Protein AF-A0A398DY44-F1 (afdb_monomer)

Secondary structure (DSSP, 8-state):
-EEEEEEEEEHHHHHHHHT---SS--PPP-EEEESS--S--S-EEEEEEPS--SSPBPHHHHHHHHHHHHSPPPS-EEEEEEEEEEEE-SHHHHHHHHHTTTTTTB-THHHHHHHTT-SEEEEEEEEEEEESSPPPGGGGHHHHTSS-SEEEEEEEEE-S-EEESS-HHHHHHHHHHHHHHHHHTT---EEEPPPP-S---------------PPPP--

Structure (mmCIF, N/CA/C/O backbone):
data_AF-A0A398DY44-F1
#
_entry.id   AF-A0A398DY44-F1
#
loop_
_atom_site.group_PDB
_atom_site.id
_atom_site.type_symbol
_atom_site.label_atom_id
_atom_site.label_alt_id
_atom_site.label_comp_id
_atom_site.label_asym_id
_atom_site.label_entity_id
_atom_site.label_seq_id
_atom_site.pdbx_PDB_ins_code
_atom_site.Cartn_x
_atom_site.Cartn_y
_atom_site.Cartn_z
_atom_site.occupancy
_atom_site.B_iso_or_equiv
_atom_site.auth_seq_id
_atom_site.auth_comp_id
_atom_site.auth_asym_id
_atom_site.auth_atom_id
_atom_site.pdbx_PDB_model_num
ATOM 1 N N . MET A 1 1 ? -20.635 4.231 9.233 1.00 84.88 1 MET A N 1
ATOM 2 C CA . MET A 1 1 ? -20.091 3.193 8.331 1.00 84.88 1 MET A CA 1
ATOM 3 C C . MET A 1 1 ? -19.711 1.986 9.172 1.00 84.88 1 MET A C 1
ATOM 5 O O . MET A 1 1 ? -19.267 2.186 10.297 1.00 84.88 1 MET A O 1
ATOM 9 N N . GLN A 1 2 ? -19.912 0.772 8.670 1.00 90.38 2 GLN A N 1
ATOM 10 C CA . GLN A 1 2 ? -19.523 -0.454 9.367 1.00 90.38 2 GLN A CA 1
ATOM 11 C C . GLN A 1 2 ? -18.217 -0.984 8.772 1.00 90.38 2 GLN A C 1
ATOM 13 O O . GLN A 1 2 ? -18.058 -0.999 7.553 1.00 90.38 2 GLN A O 1
ATOM 18 N N . ILE A 1 3 ? -17.283 -1.373 9.634 1.00 92.38 3 ILE A N 1
ATOM 19 C CA . ILE A 1 3 ? -16.054 -2.062 9.256 1.00 92.38 3 ILE A CA 1
ATOM 20 C C . ILE A 1 3 ? -16.176 -3.497 9.741 1.00 92.38 3 ILE A C 1
ATOM 22 O O . ILE A 1 3 ? -16.408 -3.742 10.924 1.00 92.38 3 ILE A O 1
ATOM 26 N N . GLU A 1 4 ? -16.032 -4.435 8.817 1.00 93.31 4 GLU A N 1
ATOM 27 C CA . GLU A 1 4 ? -16.265 -5.858 9.072 1.00 93.31 4 GLU A CA 1
ATOM 28 C C . GLU A 1 4 ? -15.004 -6.691 8.907 1.00 93.31 4 GLU A C 1
ATOM 30 O O . GLU A 1 4 ? -14.968 -7.823 9.366 1.00 93.31 4 GLU A O 1
ATOM 35 N N . ILE A 1 5 ? -13.982 -6.156 8.238 1.00 94.44 5 ILE A N 1
ATOM 36 C CA . ILE A 1 5 ? -12.818 -6.920 7.801 1.00 94.44 5 ILE A CA 1
ATOM 37 C C . ILE A 1 5 ? -11.543 -6.182 8.209 1.00 94.44 5 ILE A C 1
ATOM 39 O O . ILE A 1 5 ? -11.460 -4.954 8.143 1.00 94.44 5 ILE A O 1
ATOM 43 N N . ALA A 1 6 ? -10.533 -6.941 8.612 1.00 95.12 6 ALA A N 1
ATOM 44 C CA . ALA A 1 6 ? -9.162 -6.482 8.730 1.00 95.12 6 ALA A CA 1
ATOM 45 C C . ALA A 1 6 ? -8.322 -6.989 7.556 1.00 95.12 6 ALA A C 1
ATOM 47 O O . ALA A 1 6 ? -8.499 -8.108 7.071 1.00 95.12 6 ALA A O 1
ATOM 48 N N . TRP A 1 7 ? -7.373 -6.161 7.137 1.00 95.12 7 TRP A N 1
ATOM 49 C CA . TRP A 1 7 ? -6.293 -6.529 6.241 1.00 95.12 7 TRP A CA 1
ATOM 50 C C . TRP A 1 7 ? -4.995 -6.520 7.030 1.00 95.12 7 TRP A C 1
ATOM 52 O O . TRP A 1 7 ? -4.473 -5.473 7.417 1.00 95.12 7 TRP A O 1
ATOM 62 N N . ARG A 1 8 ? -4.439 -7.710 7.211 1.00 93.69 8 ARG A N 1
ATOM 63 C CA . ARG A 1 8 ? -3.128 -7.943 7.787 1.00 93.69 8 ARG A CA 1
ATOM 64 C C . ARG A 1 8 ? -2.048 -7.956 6.715 1.00 93.69 8 ARG A C 1
ATOM 66 O O . ARG A 1 8 ? -2.122 -8.727 5.768 1.00 93.69 8 ARG A O 1
ATOM 73 N N . ASP A 1 9 ? -1.018 -7.138 6.887 1.00 92.38 9 ASP A N 1
ATOM 74 C CA . ASP A 1 9 ? 0.112 -7.041 5.951 1.00 92.38 9 ASP A CA 1
ATOM 75 C C . ASP A 1 9 ? 1.442 -6.902 6.703 1.00 92.38 9 ASP A C 1
ATOM 77 O O . ASP A 1 9 ? 1.479 -6.839 7.934 1.00 92.38 9 ASP A O 1
ATOM 81 N N . GLU A 1 10 ? 2.564 -6.884 5.989 1.00 91.56 10 GLU A N 1
ATOM 82 C CA . GLU A 1 10 ? 3.870 -6.608 6.579 1.00 91.56 10 GLU A CA 1
ATOM 83 C C . GLU A 1 10 ? 3.846 -5.241 7.269 1.00 91.56 10 GLU A C 1
ATOM 85 O O . GLU A 1 10 ? 3.336 -4.257 6.731 1.00 91.56 10 GLU A O 1
ATOM 90 N N . ARG A 1 11 ? 4.414 -5.164 8.476 1.00 92.19 11 ARG A N 1
ATOM 91 C CA . ARG A 1 11 ? 4.377 -3.947 9.297 1.00 92.19 11 ARG A CA 1
ATOM 92 C C . ARG A 1 11 ? 4.840 -2.706 8.535 1.00 92.19 11 ARG A C 1
ATOM 94 O O . ARG A 1 11 ? 4.201 -1.667 8.632 1.00 92.19 11 ARG A O 1
ATOM 101 N N . VAL A 1 12 ? 5.917 -2.823 7.763 1.00 92.25 12 VAL A N 1
ATOM 102 C CA . VAL A 1 12 ? 6.443 -1.720 6.952 1.00 92.25 12 VAL A CA 1
ATOM 103 C C . VAL A 1 12 ? 5.454 -1.250 5.874 1.00 92.25 12 VAL A C 1
ATOM 105 O O . VAL A 1 12 ? 5.306 -0.045 5.705 1.00 92.25 12 VAL A O 1
ATOM 108 N N . ASN A 1 13 ? 4.700 -2.153 5.227 1.00 92.50 13 ASN A N 1
ATOM 109 C CA . ASN A 1 13 ? 3.633 -1.781 4.286 1.00 92.50 13 ASN A CA 1
ATOM 110 C C . ASN A 1 13 ? 2.509 -1.032 4.995 1.00 92.50 13 ASN A C 1
ATOM 112 O O . ASN A 1 13 ? 2.084 0.024 4.534 1.00 92.50 13 ASN A O 1
ATOM 116 N N . VAL A 1 14 ? 2.050 -1.553 6.136 1.00 95.06 14 VAL A N 1
ATOM 117 C CA . VAL A 1 14 ? 0.976 -0.920 6.911 1.00 95.06 14 VAL A CA 1
ATOM 118 C C . VAL A 1 14 ? 1.362 0.496 7.333 1.00 95.06 14 VAL A C 1
ATOM 120 O O . VAL A 1 14 ? 0.563 1.413 7.174 1.00 95.06 14 VAL A O 1
ATOM 123 N N . PHE A 1 15 ? 2.592 0.691 7.812 1.00 94.38 15 PHE A N 1
ATOM 124 C CA . PHE A 1 15 ? 3.091 2.010 8.202 1.00 94.38 15 PHE A CA 1
ATOM 125 C C . PHE A 1 15 ? 3.242 2.956 7.007 1.00 94.38 15 PHE A C 1
ATOM 127 O O . PHE A 1 15 ? 2.890 4.132 7.108 1.00 94.38 15 PHE A O 1
ATOM 134 N N . ALA A 1 16 ? 3.741 2.447 5.879 1.00 93.75 16 ALA A N 1
ATOM 135 C CA . ALA A 1 16 ? 3.881 3.219 4.652 1.00 93.75 16 ALA A CA 1
ATOM 136 C C . ALA A 1 16 ? 2.523 3.701 4.133 1.00 93.75 16 ALA A C 1
ATOM 138 O O . ALA A 1 16 ? 2.388 4.865 3.773 1.00 93.75 16 ALA A O 1
ATOM 139 N N . LEU A 1 17 ? 1.505 2.838 4.146 1.00 95.00 17 LEU A N 1
ATOM 140 C CA . LEU A 1 17 ? 0.132 3.188 3.782 1.00 95.00 17 LEU A CA 1
ATOM 141 C C . LEU A 1 17 ? -0.483 4.193 4.766 1.00 95.00 17 LEU A C 1
ATOM 143 O O . LEU A 1 17 ? -1.105 5.170 4.357 1.00 95.00 17 LEU A O 1
ATOM 147 N N . SER A 1 18 ? -0.313 3.971 6.073 1.00 93.25 18 SER A N 1
ATOM 148 C CA . SER A 1 18 ? -0.935 4.801 7.111 1.00 93.25 18 SER A CA 1
ATOM 149 C C . SER A 1 18 ? -0.273 6.165 7.301 1.00 93.25 18 SER A C 1
ATOM 151 O O . SER A 1 18 ? -0.796 6.989 8.050 1.00 93.25 18 SER A O 1
ATOM 153 N N . GLY A 1 19 ? 0.881 6.410 6.671 1.00 88.69 19 GLY A N 1
ATOM 154 C CA . GLY A 1 19 ? 1.662 7.633 6.862 1.00 88.69 19 GLY A CA 1
ATOM 155 C C . GLY A 1 19 ? 2.206 7.785 8.285 1.00 88.69 19 GLY A C 1
ATOM 156 O O . GLY A 1 19 ? 2.617 8.876 8.683 1.00 88.69 19 GLY A O 1
ATOM 157 N N . VAL A 1 20 ? 2.198 6.706 9.077 1.00 87.50 20 VAL A N 1
ATOM 158 C CA . VAL A 1 20 ? 2.768 6.720 10.425 1.00 87.50 20 VAL A CA 1
ATOM 159 C C . VAL A 1 20 ? 4.273 6.880 10.281 1.00 87.50 20 VAL A C 1
ATOM 161 O O . VAL A 1 20 ? 4.929 6.099 9.593 1.00 87.50 20 VAL A O 1
ATOM 164 N N . SER A 1 21 ? 4.820 7.906 10.934 1.00 81.19 21 SER A N 1
ATOM 165 C CA . SER A 1 21 ? 6.244 8.217 10.838 1.00 81.19 21 SER A CA 1
ATOM 166 C C . SER A 1 21 ? 7.099 7.012 11.228 1.00 81.19 21 SER A C 1
ATOM 168 O O . SER A 1 21 ? 7.015 6.497 12.343 1.00 81.19 21 SER A O 1
ATOM 170 N N . MET A 1 22 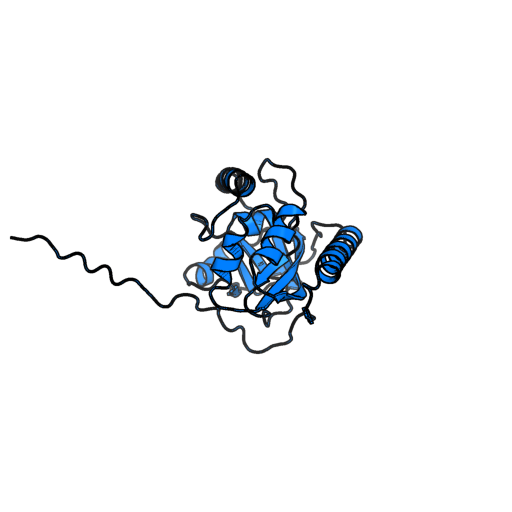? 7.971 6.611 10.306 1.00 81.81 22 MET A N 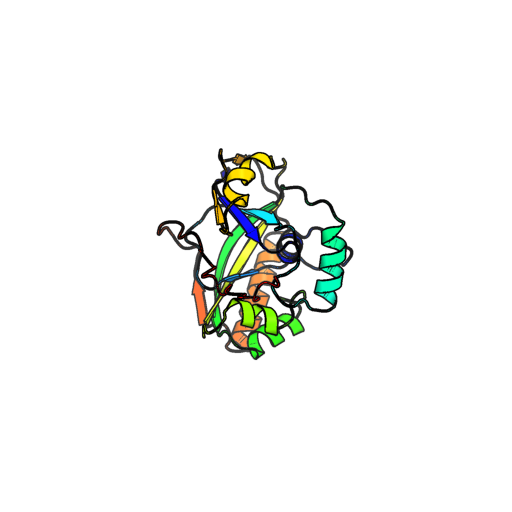1
ATOM 171 C CA . MET A 1 22 ? 9.007 5.600 10.522 1.00 81.81 22 MET A CA 1
ATOM 172 C C . MET A 1 22 ? 10.371 6.255 10.790 1.00 81.81 22 MET A C 1
ATOM 174 O O . MET A 1 22 ? 11.416 5.688 10.478 1.00 81.81 22 MET A O 1
ATOM 178 N N . GLY A 1 23 ? 10.379 7.486 11.324 1.00 76.19 23 GLY A N 1
ATOM 179 C CA . GLY A 1 23 ? 11.606 8.262 11.562 1.00 76.19 23 GLY A CA 1
ATOM 180 C C . GLY A 1 23 ? 12.252 8.815 10.286 1.00 76.19 23 GLY A C 1
ATOM 181 O O . GLY A 1 23 ? 13.292 9.462 10.346 1.00 76.19 23 GLY A O 1
ATOM 182 N N . ILE A 1 24 ? 11.610 8.595 9.142 1.00 79.62 24 ILE A N 1
ATOM 183 C CA . ILE A 1 24 ? 11.993 9.083 7.822 1.00 79.62 24 ILE A CA 1
ATOM 184 C C . ILE A 1 24 ? 10.802 9.823 7.219 1.00 79.62 24 ILE A C 1
ATOM 186 O O . ILE A 1 24 ? 9.652 9.417 7.397 1.00 79.62 24 ILE A O 1
ATOM 190 N N . ARG A 1 25 ? 11.069 10.936 6.531 1.00 80.69 25 ARG A N 1
ATOM 191 C CA . ARG A 1 25 ? 10.028 11.668 5.806 1.00 80.69 25 ARG A CA 1
ATOM 192 C C . ARG A 1 25 ? 9.780 10.961 4.485 1.00 80.69 25 ARG A C 1
ATOM 194 O O . ARG A 1 25 ? 10.556 11.125 3.551 1.00 80.69 25 ARG A O 1
ATOM 201 N N . LEU A 1 26 ? 8.710 10.181 4.443 1.00 81.25 26 LEU A N 1
ATOM 202 C CA . LEU A 1 26 ? 8.178 9.591 3.226 1.00 81.25 26 LEU A CA 1
ATOM 203 C C . LEU A 1 26 ? 6.733 10.023 3.067 1.00 81.25 26 LEU A C 1
ATOM 205 O O . LEU A 1 26 ? 5.997 10.133 4.050 1.00 81.25 26 LEU A O 1
ATOM 209 N N . GLU A 1 27 ? 6.337 10.261 1.826 1.00 85.94 27 GLU A N 1
ATOM 210 C CA . GLU A 1 27 ? 4.920 10.344 1.526 1.00 85.94 27 GLU A CA 1
ATOM 211 C C . GLU A 1 27 ? 4.270 8.968 1.723 1.00 85.94 27 GLU A C 1
ATOM 213 O O . GLU A 1 27 ? 4.918 7.945 1.476 1.00 85.94 27 GLU A O 1
ATOM 218 N N . PRO A 1 28 ? 2.993 8.921 2.134 1.00 92.06 28 PRO A N 1
ATOM 219 C CA . PRO A 1 28 ? 2.261 7.669 2.229 1.00 92.06 28 PRO A CA 1
ATOM 220 C C . PRO A 1 28 ? 2.287 6.889 0.910 1.00 92.06 28 PRO A C 1
ATOM 222 O O . PRO A 1 28 ? 2.110 7.464 -0.169 1.00 92.06 28 PRO A O 1
ATOM 225 N N . GLN A 1 29 ? 2.488 5.577 0.991 1.00 94.31 29 GLN A N 1
ATOM 226 C CA . GLN A 1 29 ? 2.388 4.682 -0.160 1.00 94.31 29 GLN A CA 1
ATOM 227 C C . GLN A 1 29 ? 0.934 4.627 -0.644 1.00 94.31 29 GLN A C 1
ATOM 229 O O . GLN A 1 29 ? 0.004 4.660 0.160 1.00 94.31 29 GLN A O 1
ATOM 234 N N . LEU A 1 30 ? 0.731 4.549 -1.960 1.00 95.75 30 LEU A N 1
ATOM 235 C CA . LEU A 1 30 ? -0.613 4.584 -2.552 1.00 95.75 30 LEU A CA 1
ATOM 236 C C . LEU A 1 30 ? -1.184 3.214 -2.871 1.00 95.75 30 LEU A C 1
ATOM 238 O O . LEU A 1 30 ? -2.390 3.104 -3.056 1.00 95.75 30 LEU A O 1
ATOM 242 N N . PHE A 1 31 ? -0.346 2.189 -2.987 1.00 96.38 31 PHE A N 1
ATOM 243 C CA . PHE A 1 31 ? -0.787 0.874 -3.426 1.00 96.38 31 PHE A CA 1
ATOM 244 C C . PHE A 1 31 ? -0.086 -0.257 -2.697 1.00 96.38 31 PHE A C 1
ATOM 246 O O . PHE A 1 31 ? 0.921 -0.068 -2.020 1.00 96.38 31 PHE A O 1
ATOM 253 N N . VAL A 1 32 ? -0.608 -1.458 -2.890 1.00 95.31 32 VAL A N 1
ATOM 254 C CA . VAL A 1 32 ? 0.023 -2.726 -2.526 1.00 95.31 32 VAL A CA 1
ATOM 255 C C . VAL A 1 32 ? -0.108 -3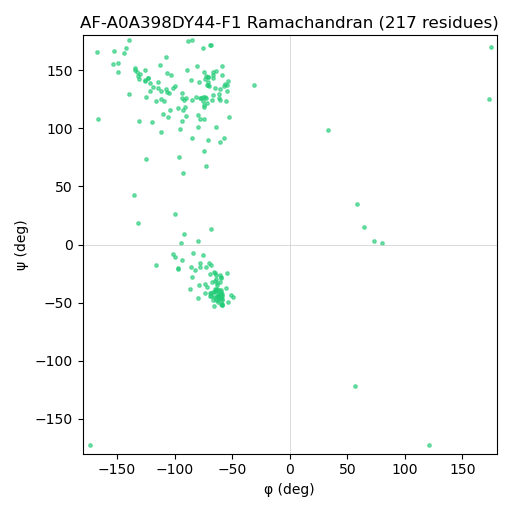.700 -3.688 1.00 95.31 32 VAL A C 1
ATOM 257 O O . VAL A 1 32 ? -1.057 -3.624 -4.467 1.00 95.31 32 VAL A O 1
ATOM 260 N N . CYS A 1 33 ? 0.856 -4.606 -3.815 1.00 95.62 33 CYS A N 1
ATOM 261 C CA . CYS A 1 33 ? 0.823 -5.642 -4.841 1.00 95.62 33 CYS A CA 1
ATOM 262 C C . CYS A 1 33 ? -0.245 -6.692 -4.508 1.00 95.62 33 CYS A C 1
ATOM 264 O O . CYS A 1 33 ? -0.361 -7.122 -3.356 1.00 95.62 33 CYS A O 1
ATOM 266 N N . LYS A 1 34 ? -1.008 -7.118 -5.518 1.00 94.62 34 LYS A N 1
ATOM 267 C CA . LYS A 1 34 ? -2.010 -8.176 -5.406 1.00 94.62 34 LYS A CA 1
ATOM 268 C C . LYS A 1 34 ? -2.015 -9.093 -6.611 1.00 94.62 34 LYS A C 1
ATOM 270 O O . LYS A 1 34 ? -2.126 -8.629 -7.739 1.00 94.62 34 LYS A O 1
ATOM 275 N N . LYS A 1 35 ? -1.966 -10.405 -6.357 1.00 95.00 35 LYS A N 1
ATOM 276 C CA . LYS A 1 35 ? -2.103 -11.433 -7.402 1.00 95.00 35 LYS A CA 1
ATOM 277 C C . LYS A 1 35 ? -3.462 -11.342 -8.113 1.00 95.00 35 LYS A C 1
ATOM 279 O O . LYS A 1 35 ? -3.544 -11.643 -9.296 1.00 95.00 35 LYS A O 1
ATOM 284 N N . ARG A 1 36 ? -4.525 -10.934 -7.402 1.00 91.88 36 ARG A N 1
ATOM 285 C CA . ARG A 1 36 ? -5.896 -10.778 -7.922 1.00 91.88 36 ARG A CA 1
ATOM 286 C C . ARG A 1 36 ? -6.649 -9.651 -7.195 1.00 91.88 36 ARG A C 1
ATOM 288 O O . ARG A 1 36 ? -6.313 -9.365 -6.042 1.00 91.88 36 ARG A O 1
ATOM 295 N N . PRO A 1 37 ? -7.682 -9.042 -7.806 1.00 91.88 37 PRO A N 1
ATOM 296 C CA . PRO A 1 37 ? -8.587 -8.128 -7.112 1.00 91.88 37 PRO A CA 1
ATOM 297 C C . PRO A 1 37 ? -9.285 -8.797 -5.920 1.00 91.88 37 PRO A C 1
ATOM 299 O O . PRO A 1 37 ? -9.631 -9.975 -5.971 1.00 91.88 37 PRO A O 1
ATOM 302 N N . ILE A 1 38 ? -9.535 -8.037 -4.853 1.00 88.00 38 ILE A N 1
ATOM 303 C CA . ILE A 1 38 ? -10.194 -8.528 -3.634 1.00 88.00 38 ILE A CA 1
ATOM 304 C C . ILE A 1 38 ? -11.692 -8.249 -3.741 1.00 88.00 38 ILE A C 1
ATOM 306 O O . ILE A 1 38 ? -12.085 -7.101 -3.904 1.00 88.00 38 ILE A O 1
ATOM 310 N N . GLY A 1 39 ? -12.536 -9.269 -3.569 1.00 83.25 39 GLY A N 1
ATOM 311 C CA . GLY A 1 39 ? -14.000 -9.166 -3.695 1.00 83.25 39 GLY A CA 1
ATOM 312 C C . GLY A 1 39 ? -14.739 -8.353 -2.617 1.00 83.25 39 GLY A C 1
ATOM 313 O O . GLY A 1 39 ? -15.963 -8.461 -2.521 1.00 83.25 39 GLY A O 1
ATOM 314 N N . HIS A 1 40 ? -14.035 -7.561 -1.799 1.00 84.06 40 HIS A N 1
ATOM 315 C CA . HIS A 1 40 ? -14.610 -6.721 -0.740 1.00 84.06 40 HIS A CA 1
ATOM 316 C C . HIS A 1 40 ? -14.577 -5.248 -1.134 1.00 84.06 40 HIS A C 1
ATOM 318 O O . HIS A 1 40 ? -13.538 -4.721 -1.521 1.00 84.06 40 HIS A O 1
ATOM 324 N N . ARG A 1 41 ? -15.718 -4.570 -0.980 1.00 81.69 41 ARG A N 1
ATOM 325 C CA . ARG A 1 41 ? -15.879 -3.143 -1.312 1.00 81.69 41 ARG A CA 1
ATOM 326 C C . ARG A 1 41 ? -15.795 -2.209 -0.114 1.00 81.69 41 ARG A C 1
ATOM 328 O O . ARG A 1 41 ? -15.788 -0.998 -0.297 1.00 81.69 41 ARG A O 1
ATOM 335 N N . GLY A 1 42 ? -15.816 -2.757 1.095 1.00 89.12 42 GLY A N 1
ATOM 336 C CA . GLY A 1 42 ? -15.793 -1.958 2.308 1.00 89.12 42 GLY A CA 1
ATOM 337 C C . GLY A 1 42 ? -14.376 -1.576 2.744 1.00 89.12 42 GLY A C 1
ATOM 338 O O . GLY A 1 42 ? -13.383 -2.042 2.181 1.00 89.12 42 GLY A O 1
ATOM 339 N N . PRO A 1 43 ? -14.279 -0.767 3.805 1.00 93.56 43 PRO A N 1
ATOM 340 C CA . PRO A 1 43 ? -13.016 -0.494 4.469 1.00 93.56 43 PRO A CA 1
ATOM 341 C C . PRO A 1 43 ? -12.439 -1.764 5.101 1.00 93.56 43 PRO A C 1
ATOM 343 O O . PRO A 1 43 ? -13.169 -2.640 5.580 1.00 93.56 43 PRO A O 1
ATOM 346 N N . PHE A 1 44 ? -11.114 -1.808 5.156 1.00 95.25 44 PHE A N 1
ATOM 347 C CA . PHE A 1 44 ? -10.330 -2.778 5.903 1.00 95.25 44 PHE A CA 1
ATOM 348 C C . PHE A 1 44 ? -9.633 -2.070 7.058 1.00 95.25 44 PHE A C 1
ATOM 350 O O . PHE A 1 44 ? -8.968 -1.060 6.831 1.00 95.25 44 PHE A O 1
ATOM 357 N N . VAL A 1 45 ? -9.705 -2.606 8.276 1.00 96.25 45 VAL A N 1
ATOM 358 C CA . VAL A 1 45 ? -8.775 -2.191 9.340 1.00 96.25 45 VAL A CA 1
ATOM 359 C C . VAL A 1 45 ? -7.369 -2.640 8.958 1.00 96.25 45 VAL A C 1
ATOM 361 O O . VAL A 1 45 ? -7.169 -3.810 8.638 1.00 96.25 45 VAL A O 1
ATOM 364 N N . LEU A 1 46 ? -6.392 -1.735 8.995 1.00 96.56 46 LEU A N 1
ATOM 365 C CA . LEU A 1 46 ? -5.001 -2.080 8.712 1.00 96.56 46 LEU A CA 1
ATOM 366 C C . LEU A 1 46 ? -4.348 -2.729 9.940 1.00 96.56 46 LEU A C 1
ATOM 368 O O . LEU A 1 46 ? -4.103 -2.066 10.946 1.00 96.56 46 LEU A O 1
ATOM 372 N N . ASP A 1 47 ? -4.041 -4.022 9.848 1.00 95.50 47 ASP A N 1
ATOM 373 C CA . ASP A 1 47 ? -3.407 -4.807 10.911 1.00 95.50 47 ASP A CA 1
ATOM 374 C C . ASP A 1 47 ? -1.926 -5.100 10.583 1.00 95.50 47 ASP A C 1
ATOM 376 O O . ASP A 1 47 ? -1.615 -5.889 9.687 1.00 95.50 47 ASP A O 1
ATOM 380 N N . PRO A 1 48 ? -0.949 -4.503 11.281 1.00 93.88 48 PRO A N 1
ATOM 381 C CA . PRO A 1 48 ? 0.452 -4.798 11.017 1.00 93.88 48 PRO A CA 1
ATOM 382 C C . PRO A 1 48 ? 0.845 -6.169 11.574 1.00 93.88 48 PRO A C 1
ATOM 384 O O . PRO A 1 48 ? 0.902 -6.388 12.788 1.00 93.88 48 PRO A O 1
ATOM 387 N N . ARG A 1 49 ? 1.260 -7.081 10.692 1.00 90.62 49 ARG A N 1
ATOM 388 C CA . ARG A 1 49 ? 1.842 -8.366 11.086 1.00 90.62 49 ARG A CA 1
ATOM 389 C C . ARG A 1 49 ? 3.117 -8.139 11.898 1.00 90.62 49 ARG A C 1
ATOM 391 O O . ARG A 1 49 ? 4.069 -7.511 11.434 1.00 90.62 49 ARG A O 1
ATOM 398 N N . LYS A 1 50 ? 3.173 -8.737 13.089 1.00 83.75 50 LYS A N 1
ATOM 399 C CA . LYS A 1 50 ? 4.395 -8.816 13.902 1.00 83.75 50 LYS A CA 1
ATOM 400 C C . LYS A 1 50 ? 5.374 -9.826 13.289 1.00 83.75 50 LYS A C 1
ATOM 402 O O . LYS A 1 50 ? 4.966 -10.878 12.800 1.00 83.75 50 LYS A O 1
ATOM 407 N N . GLY A 1 51 ? 6.667 -9.520 13.341 1.00 83.50 51 GLY A N 1
ATOM 408 C CA . GLY A 1 51 ? 7.734 -10.414 12.888 1.00 83.50 51 GLY A CA 1
ATOM 409 C C . GLY A 1 51 ? 8.600 -9.816 11.785 1.00 83.50 51 GLY A C 1
ATOM 410 O O . GLY A 1 51 ? 8.502 -8.634 11.462 1.00 83.50 51 GLY A O 1
ATOM 411 N N . ARG A 1 52 ? 9.489 -10.646 11.235 1.00 85.38 52 ARG A N 1
ATOM 412 C CA . ARG A 1 52 ? 10.404 -10.227 10.170 1.00 85.38 52 ARG A CA 1
ATOM 413 C C . ARG A 1 52 ? 9.652 -10.082 8.836 1.00 85.38 52 ARG A C 1
ATOM 415 O O . ARG A 1 52 ? 8.682 -10.822 8.622 1.00 85.38 52 ARG A O 1
ATOM 422 N N . PRO A 1 53 ? 10.085 -9.160 7.960 1.00 88.75 53 PRO A N 1
ATOM 423 C CA . PRO A 1 53 ? 9.637 -9.116 6.572 1.00 88.75 53 PRO A CA 1
ATOM 424 C C . PRO A 1 53 ? 9.852 -10.467 5.890 1.00 88.75 53 PRO A C 1
ATOM 426 O O . PRO A 1 53 ? 10.866 -11.125 6.140 1.00 88.75 53 PRO A O 1
ATOM 429 N N . ARG A 1 54 ? 8.901 -10.893 5.056 1.00 90.31 54 ARG A N 1
ATOM 430 C CA . ARG A 1 54 ? 9.057 -12.091 4.211 1.00 90.31 54 ARG A CA 1
ATOM 431 C C . ARG A 1 54 ? 9.904 -11.786 2.990 1.00 90.31 54 ARG A C 1
ATOM 433 O O . ARG A 1 54 ? 10.648 -12.650 2.543 1.00 90.31 54 ARG A O 1
ATOM 440 N N . PHE A 1 55 ? 9.778 -10.570 2.470 1.00 92.31 55 PHE A N 1
ATOM 441 C CA . PHE A 1 55 ? 10.427 -10.158 1.237 1.00 92.31 55 PHE A CA 1
ATOM 442 C C . PHE A 1 55 ? 11.580 -9.194 1.502 1.00 92.31 55 PHE A C 1
ATOM 444 O O . PHE A 1 55 ? 11.697 -8.589 2.571 1.00 92.31 55 PHE A O 1
ATOM 451 N N . GLN A 1 56 ? 12.463 -9.075 0.515 1.00 93.94 56 GLN A N 1
ATOM 452 C CA . GLN A 1 56 ? 13.674 -8.281 0.638 1.00 93.94 56 GLN A CA 1
ATOM 453 C C . GLN A 1 56 ? 13.366 -6.777 0.647 1.00 93.94 56 GLN A C 1
ATOM 455 O O . GLN A 1 56 ? 12.821 -6.218 -0.304 1.00 93.94 56 GLN A O 1
ATOM 460 N N . LEU A 1 57 ? 13.779 -6.099 1.714 1.00 95.12 57 LEU A N 1
ATOM 461 C CA . LEU A 1 57 ? 13.679 -4.645 1.811 1.00 95.12 57 LEU A CA 1
ATOM 462 C C . LEU A 1 57 ? 14.821 -3.953 1.064 1.00 95.12 57 LEU A C 1
ATOM 464 O O . LEU A 1 57 ? 15.922 -4.496 0.930 1.00 95.12 57 LEU A O 1
ATOM 468 N N . SER A 1 58 ? 14.572 -2.720 0.625 1.00 95.44 58 SER A N 1
ATOM 469 C CA . SER A 1 58 ? 15.646 -1.797 0.256 1.00 95.44 58 SER A CA 1
ATOM 470 C C . SER A 1 58 ? 16.416 -1.353 1.511 1.00 95.44 58 SER A C 1
ATOM 472 O O . SER A 1 58 ? 15.995 -1.614 2.641 1.00 95.44 58 SER A O 1
ATOM 474 N N . GLN A 1 59 ? 17.535 -0.642 1.347 1.00 93.88 59 GLN A N 1
ATOM 475 C CA . GLN A 1 59 ? 18.244 -0.059 2.494 1.00 93.88 59 GLN A CA 1
ATOM 476 C C . GLN A 1 59 ? 17.342 0.908 3.279 1.00 93.88 59 GLN A C 1
ATOM 478 O O . GLN A 1 59 ? 17.293 0.853 4.507 1.00 93.88 59 GLN A O 1
ATOM 483 N N . LEU A 1 60 ? 16.581 1.742 2.563 1.00 92.94 60 LEU A N 1
ATOM 484 C CA . LEU A 1 60 ? 15.585 2.635 3.150 1.00 92.94 60 LEU A CA 1
ATOM 485 C C . LEU A 1 60 ? 14.495 1.843 3.885 1.00 92.94 60 LEU A C 1
ATOM 487 O O . LEU A 1 60 ? 14.149 2.179 5.016 1.00 92.94 60 LEU A O 1
ATOM 491 N N . GLY A 1 61 ? 13.996 0.768 3.270 1.00 94.19 61 GLY A N 1
ATOM 492 C CA . GLY A 1 61 ? 13.016 -0.131 3.873 1.00 94.19 61 GLY A CA 1
ATOM 493 C C . GLY A 1 61 ? 13.514 -0.789 5.152 1.00 94.19 61 GLY A C 1
ATOM 494 O O . GLY A 1 61 ? 12.772 -0.857 6.127 1.00 94.19 61 GLY A O 1
ATOM 495 N N . ALA A 1 62 ? 14.776 -1.225 5.192 1.00 93.50 62 ALA A N 1
ATOM 496 C CA . ALA A 1 62 ? 15.381 -1.811 6.385 1.00 93.50 62 ALA A CA 1
ATOM 497 C C . ALA A 1 62 ? 15.417 -0.805 7.547 1.00 93.50 62 ALA A C 1
ATOM 499 O O . ALA A 1 62 ? 14.975 -1.126 8.651 1.00 93.50 62 ALA A O 1
ATOM 500 N N . THR A 1 63 ? 15.840 0.437 7.287 1.00 92.69 63 THR A N 1
ATOM 501 C CA . THR A 1 63 ? 15.792 1.520 8.284 1.00 92.69 63 THR A CA 1
ATOM 502 C C . THR A 1 63 ? 14.359 1.811 8.736 1.00 92.69 63 THR A C 1
ATOM 504 O O . THR A 1 63 ? 14.098 1.935 9.933 1.00 92.69 63 THR A O 1
ATOM 507 N N . ALA A 1 64 ? 13.409 1.866 7.799 1.00 92.50 64 ALA A N 1
ATOM 508 C CA . ALA A 1 64 ? 11.998 2.085 8.100 1.00 92.50 64 ALA A CA 1
ATOM 509 C C . ALA A 1 64 ? 11.428 0.975 9.002 1.00 92.50 64 ALA A C 1
ATOM 511 O O . ALA A 1 64 ? 10.751 1.255 9.991 1.00 92.50 64 ALA A O 1
ATOM 512 N N . GLN A 1 65 ? 11.759 -0.283 8.705 1.00 92.19 65 GLN A N 1
ATOM 513 C CA . GLN A 1 65 ? 11.339 -1.461 9.459 1.00 92.19 65 GLN A CA 1
ATOM 514 C C . GLN A 1 65 ? 11.907 -1.474 10.884 1.00 92.19 65 GLN A C 1
ATOM 516 O O . GLN A 1 65 ? 11.195 -1.847 11.819 1.00 92.19 65 GLN A O 1
ATOM 521 N N . GLU A 1 66 ? 13.165 -1.071 11.077 1.00 91.56 66 GLU A N 1
ATOM 522 C CA . GLU A 1 66 ? 13.767 -0.952 12.410 1.00 91.56 66 GLU A CA 1
ATOM 523 C C . GLU A 1 66 ? 13.030 0.066 13.280 1.00 91.56 66 GLU A C 1
ATOM 525 O O . GLU A 1 66 ? 12.716 -0.232 14.436 1.00 91.56 66 GLU A O 1
ATOM 530 N N . THR A 1 67 ? 12.704 1.235 12.725 1.00 91.00 67 THR A N 1
ATOM 531 C CA . THR A 1 67 ? 11.918 2.239 13.447 1.00 91.00 67 THR A CA 1
ATOM 532 C C . THR A 1 67 ? 10.502 1.742 13.695 1.00 91.00 67 THR A C 1
ATOM 534 O O . THR A 1 67 ? 10.045 1.770 14.834 1.00 91.00 67 THR A O 1
ATOM 537 N N . ALA A 1 68 ? 9.831 1.199 12.676 1.00 90.75 68 ALA A N 1
ATOM 538 C CA . ALA A 1 68 ? 8.478 0.669 12.807 1.00 90.75 68 ALA A CA 1
ATOM 539 C C . ALA A 1 68 ? 8.385 -0.398 13.908 1.00 90.75 68 ALA A C 1
ATOM 541 O O . ALA A 1 68 ? 7.403 -0.432 14.645 1.00 90.75 68 ALA A O 1
ATOM 542 N N . ASN A 1 69 ? 9.405 -1.248 14.075 1.00 90.44 69 ASN A N 1
ATOM 543 C CA . ASN A 1 69 ? 9.465 -2.251 15.146 1.00 90.44 69 ASN A CA 1
ATOM 544 C C . ASN A 1 69 ? 9.532 -1.657 16.561 1.00 90.44 69 ASN A C 1
ATOM 546 O O . ASN A 1 69 ? 9.163 -2.339 17.513 1.00 90.44 69 ASN A O 1
ATOM 550 N N . ARG A 1 70 ? 10.016 -0.420 16.705 1.00 89.69 70 ARG A N 1
ATOM 551 C CA . ARG A 1 70 ? 10.111 0.303 17.984 1.00 89.69 70 ARG A CA 1
ATOM 552 C C . ARG A 1 70 ? 8.937 1.253 18.208 1.00 89.69 70 ARG A C 1
ATOM 554 O O . ARG A 1 70 ? 8.670 1.626 19.343 1.00 89.69 70 ARG A O 1
ATOM 561 N N . THR A 1 71 ? 8.255 1.647 17.140 1.00 89.44 71 THR A N 1
ATOM 562 C CA . THR A 1 71 ? 7.073 2.505 17.192 1.00 89.44 71 THR A CA 1
ATOM 563 C C . THR A 1 71 ? 5.848 1.671 17.521 1.00 89.44 71 THR A C 1
ATOM 565 O O . THR A 1 71 ? 5.566 0.695 16.833 1.00 89.44 71 THR A O 1
ATOM 568 N N . GLU A 1 72 ? 5.090 2.052 18.541 1.00 89.12 72 GLU A N 1
ATOM 569 C CA . GLU A 1 72 ? 3.784 1.453 18.811 1.00 89.12 72 GLU A CA 1
ATOM 570 C C . GLU A 1 72 ? 2.812 1.763 17.664 1.00 89.12 72 GLU A C 1
ATOM 572 O O . GLU A 1 72 ? 2.762 2.888 17.167 1.00 89.12 72 GLU A O 1
ATOM 577 N N . TYR A 1 73 ? 2.067 0.752 17.204 1.00 90.88 73 TYR A N 1
ATOM 578 C CA . TYR A 1 73 ? 1.050 0.962 16.176 1.00 90.88 73 TYR A CA 1
ATOM 579 C C . TYR A 1 73 ? -0.326 0.954 16.813 1.00 90.88 73 TYR A C 1
ATOM 581 O O . TYR A 1 73 ? -0.767 -0.078 17.310 1.00 90.88 73 TYR A O 1
ATOM 589 N N . VAL A 1 74 ? -0.998 2.094 16.736 1.00 92.44 74 VAL A N 1
ATOM 590 C CA . VAL A 1 74 ? -2.370 2.252 17.199 1.00 92.44 74 VAL A CA 1
ATOM 591 C C . VAL A 1 74 ? -3.325 1.804 16.097 1.00 92.44 74 VAL A C 1
ATOM 593 O O . VAL A 1 74 ? -3.279 2.353 14.991 1.00 92.44 74 VAL A O 1
ATOM 596 N N . LEU A 1 75 ? -4.214 0.852 16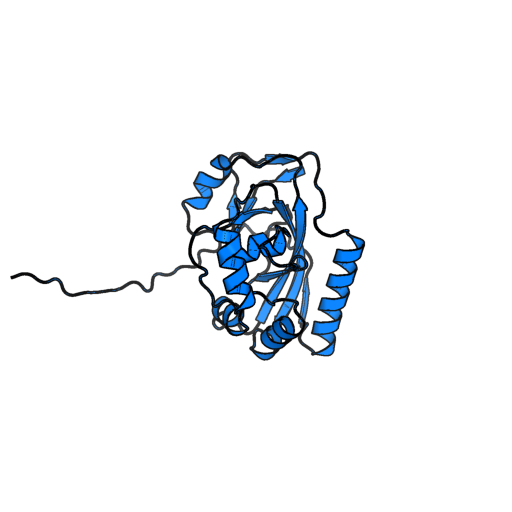.398 1.00 93.81 75 LEU A N 1
ATOM 597 C CA . LEU A 1 75 ? -5.176 0.268 15.456 1.00 93.81 75 LEU A CA 1
ATOM 598 C C . LEU A 1 75 ? -6.311 1.254 15.117 1.00 93.81 75 LEU A C 1
ATOM 600 O O . LEU A 1 75 ? -7.462 1.089 15.498 1.00 93.81 75 LEU A O 1
ATOM 604 N N . SER A 1 76 ? -5.966 2.332 14.421 1.00 95.44 76 SER A N 1
ATOM 605 C CA . SER A 1 76 ? -6.844 3.471 14.125 1.00 95.44 76 SER A CA 1
ATOM 606 C C . SER A 1 76 ? -6.795 3.870 12.653 1.00 95.44 76 SER A C 1
ATOM 608 O O . SER A 1 76 ? -7.167 4.984 12.307 1.00 95.44 76 SER A O 1
ATOM 610 N N . TYR A 1 77 ? -6.325 2.987 11.773 1.00 96.75 77 TYR A N 1
ATOM 611 C CA . TYR A 1 77 ? -6.241 3.261 10.343 1.00 96.75 77 TYR A CA 1
ATOM 612 C C . TYR A 1 77 ? -7.039 2.233 9.565 1.00 96.75 77 TYR A C 1
ATOM 614 O O . TYR A 1 77 ? -6.999 1.034 9.852 1.00 96.75 77 TYR A O 1
ATOM 622 N N . VAL A 1 78 ? -7.742 2.724 8.556 1.00 96.38 78 VAL A N 1
ATOM 623 C CA . VAL A 1 78 ? -8.489 1.907 7.612 1.00 96.38 78 VAL A CA 1
ATOM 624 C C . VAL A 1 78 ? -8.069 2.235 6.200 1.00 96.38 78 VAL A C 1
ATOM 626 O O . VAL A 1 78 ? -7.695 3.372 5.908 1.00 96.38 78 VAL A O 1
ATOM 629 N N . ALA A 1 79 ? -8.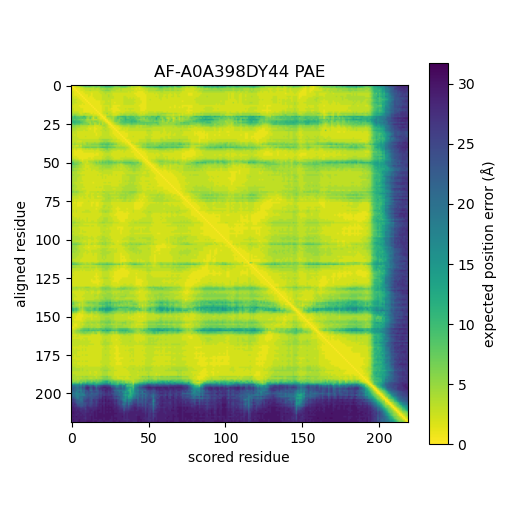161 1.249 5.324 1.00 96.00 79 ALA A N 1
ATOM 630 C CA . ALA A 1 79 ? -7.958 1.446 3.906 1.00 96.00 79 ALA A CA 1
ATOM 631 C C . ALA A 1 79 ? -9.173 0.986 3.109 1.00 96.00 79 ALA A C 1
ATOM 633 O O . ALA A 1 79 ? -9.803 -0.014 3.439 1.00 96.00 79 ALA A O 1
ATOM 634 N N . GLU A 1 80 ? -9.473 1.707 2.043 1.00 95.12 80 GLU A N 1
ATOM 635 C CA . GLU A 1 80 ? -10.474 1.356 1.044 1.00 95.12 80 GLU A CA 1
ATOM 636 C C . GLU A 1 80 ? -9.769 1.201 -0.299 1.00 95.12 80 GLU A C 1
ATOM 638 O O . GLU A 1 80 ? -8.941 2.040 -0.669 1.00 95.12 80 GLU A O 1
ATOM 643 N N . VAL A 1 81 ? -10.092 0.146 -1.047 1.00 95.56 81 VAL A N 1
ATOM 644 C CA . VAL A 1 81 ? -9.560 0.008 -2.404 1.00 95.56 81 VAL A CA 1
ATOM 645 C C . VAL A 1 81 ? -10.297 0.980 -3.318 1.00 95.56 81 VAL A C 1
ATOM 647 O O . VAL A 1 81 ? -11.513 0.902 -3.483 1.00 95.56 81 VAL A O 1
ATOM 650 N N . ASN A 1 82 ? -9.558 1.899 -3.930 1.00 95.19 82 ASN A N 1
ATOM 651 C CA . ASN A 1 82 ? -10.090 2.812 -4.930 1.00 95.19 82 ASN A CA 1
ATOM 652 C C . ASN A 1 82 ? -10.222 2.148 -6.303 1.00 95.19 82 ASN A C 1
ATOM 654 O O . ASN A 1 82 ? -11.224 2.351 -6.981 1.00 95.19 82 ASN A O 1
ATOM 658 N N . SER A 1 83 ? -9.188 1.428 -6.726 1.00 95.44 83 SER A N 1
ATOM 659 C CA . SER A 1 83 ? -9.077 0.803 -8.047 1.00 95.44 83 SER A CA 1
ATOM 660 C C . SER A 1 83 ? -7.915 -0.190 -8.056 1.00 95.44 83 SER A C 1
ATOM 662 O O . SER A 1 83 ? -7.071 -0.189 -7.156 1.00 95.44 83 SER A O 1
ATOM 664 N N . TYR A 1 84 ? -7.874 -1.037 -9.076 1.00 97.44 84 TYR A N 1
ATOM 665 C CA . TYR A 1 84 ? -6.776 -1.952 -9.347 1.00 97.44 84 TYR A CA 1
ATOM 666 C C . TYR A 1 84 ? -6.133 -1.572 -10.676 1.00 97.44 84 TYR A C 1
ATOM 668 O O . TYR A 1 84 ? -6.812 -1.537 -11.699 1.00 97.44 84 TYR A O 1
ATOM 676 N N . LEU A 1 85 ? -4.830 -1.302 -10.667 1.00 98.00 85 LEU A N 1
ATOM 677 C CA . LEU A 1 85 ? -4.060 -1.108 -11.894 1.00 98.00 85 LEU A CA 1
ATOM 678 C C . LEU A 1 85 ? -3.458 -2.450 -12.302 1.00 98.00 85 LEU A C 1
ATOM 680 O O . LEU A 1 85 ? -2.638 -2.996 -11.561 1.00 98.00 85 LEU A O 1
ATOM 684 N N . HIS A 1 86 ? -3.870 -2.983 -13.447 1.00 98.31 86 HIS A N 1
ATOM 685 C CA . HIS A 1 86 ? -3.324 -4.216 -14.009 1.00 98.31 86 HIS A CA 1
ATOM 686 C C . HIS A 1 86 ? -1.976 -3.922 -14.669 1.00 98.31 86 HIS A C 1
ATOM 688 O O . HIS A 1 86 ? -1.869 -3.009 -15.492 1.00 98.31 86 HIS A O 1
ATOM 694 N N . ILE A 1 87 ? -0.945 -4.668 -14.281 1.00 98.44 87 ILE A N 1
ATOM 695 C CA . ILE A 1 87 ? 0.443 -4.465 -14.704 1.00 98.44 87 ILE A CA 1
ATOM 696 C C . ILE A 1 87 ? 1.091 -5.796 -15.104 1.00 98.44 87 ILE A C 1
ATOM 698 O O . ILE A 1 87 ? 0.733 -6.841 -14.550 1.00 98.44 87 ILE A O 1
ATOM 702 N N . PRO A 1 88 ? 2.081 -5.793 -16.013 1.00 98.25 88 PRO A N 1
ATOM 703 C CA . PRO A 1 88 ? 2.925 -6.956 -16.204 1.00 98.25 88 PRO A CA 1
ATOM 704 C C . PRO A 1 88 ? 3.849 -7.126 -14.991 1.00 98.25 88 PRO A C 1
ATOM 706 O O . PRO A 1 88 ? 4.347 -6.158 -14.415 1.00 98.25 88 PRO A O 1
ATOM 709 N N . VAL A 1 89 ? 4.112 -8.371 -14.612 1.00 98.06 89 VAL A N 1
ATOM 710 C CA . VAL A 1 89 ? 5.031 -8.719 -13.524 1.00 98.06 89 VAL A CA 1
ATOM 711 C C . VAL A 1 89 ? 6.395 -9.008 -14.139 1.00 98.06 89 VAL A C 1
ATOM 713 O O . VAL A 1 89 ? 6.652 -10.082 -14.677 1.00 98.06 89 VAL A O 1
ATOM 716 N N . ASN A 1 90 ? 7.283 -8.019 -14.089 1.00 96.94 90 ASN A N 1
ATOM 717 C CA . ASN A 1 90 ? 8.676 -8.166 -14.498 1.00 96.94 90 ASN A CA 1
ATOM 718 C C . ASN A 1 90 ? 9.572 -7.175 -13.742 1.00 96.94 90 ASN A C 1
ATOM 720 O O . ASN A 1 90 ? 9.092 -6.258 -13.073 1.00 96.94 90 ASN A O 1
ATOM 724 N N . TYR A 1 91 ? 10.884 -7.399 -13.811 1.00 96.75 91 TYR A N 1
ATOM 725 C CA . TYR A 1 91 ? 11.852 -6.610 -13.053 1.00 96.75 91 TYR A CA 1
ATOM 726 C C . TYR A 1 91 ? 11.833 -5.127 -13.431 1.00 96.75 91 TYR A C 1
ATOM 728 O O . TYR A 1 91 ? 11.922 -4.291 -12.537 1.00 96.75 91 TYR A O 1
ATOM 736 N N . ASP A 1 92 ? 11.675 -4.798 -14.715 1.00 97.69 92 ASP A N 1
ATOM 737 C CA . ASP A 1 92 ? 11.751 -3.418 -15.203 1.00 97.69 92 ASP A CA 1
ATOM 738 C C . ASP A 1 92 ? 10.630 -2.548 -14.625 1.00 97.69 92 ASP A C 1
ATOM 740 O O . ASP A 1 92 ? 10.890 -1.426 -14.192 1.00 97.69 92 ASP A O 1
ATOM 744 N N . VAL A 1 93 ? 9.416 -3.097 -14.507 1.00 97.88 93 VAL A N 1
ATOM 745 C CA . VAL A 1 93 ? 8.274 -2.417 -13.873 1.00 97.88 93 VAL A CA 1
ATOM 746 C C . VAL A 1 93 ? 8.595 -2.048 -12.426 1.00 97.88 93 VAL A C 1
ATOM 748 O O . VAL A 1 93 ? 8.459 -0.892 -12.022 1.00 97.88 93 VAL A O 1
ATOM 751 N N . PHE A 1 94 ?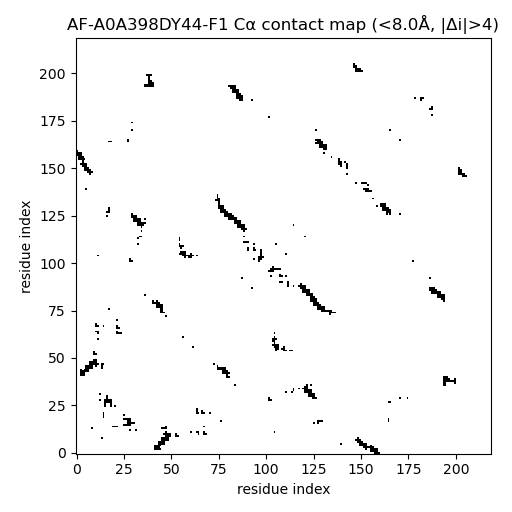 9.047 -3.016 -11.625 1.00 97.75 94 PHE A N 1
ATOM 752 C CA . PHE A 1 94 ? 9.313 -2.774 -10.206 1.00 97.75 94 PHE A CA 1
ATOM 753 C C . PHE A 1 94 ? 10.576 -1.945 -9.983 1.00 97.75 94 PHE A C 1
ATOM 755 O O . PHE A 1 94 ? 10.599 -1.111 -9.083 1.00 97.75 94 PHE A O 1
ATOM 762 N N . ALA A 1 95 ? 11.601 -2.107 -10.819 1.00 97.44 95 ALA A N 1
ATOM 763 C CA . ALA A 1 95 ? 12.787 -1.265 -10.793 1.00 97.44 95 ALA A CA 1
ATOM 764 C C . ALA A 1 95 ? 12.439 0.196 -11.106 1.00 97.44 95 ALA A C 1
ATOM 766 O O . ALA A 1 95 ? 12.879 1.080 -10.372 1.00 97.44 95 ALA A O 1
ATOM 767 N N . GLY A 1 96 ? 11.601 0.446 -12.118 1.00 97.44 96 GLY A N 1
ATOM 768 C CA . GLY A 1 96 ? 11.099 1.780 -12.449 1.00 97.44 96 GLY A CA 1
ATOM 769 C C . GLY A 1 96 ? 10.272 2.393 -11.318 1.00 97.44 96 GLY A C 1
ATOM 770 O O . GLY A 1 96 ? 10.545 3.512 -10.891 1.00 97.44 96 GLY A O 1
ATOM 771 N N . LEU A 1 97 ? 9.323 1.637 -10.753 1.00 96.94 97 LEU A N 1
ATOM 772 C CA . LEU A 1 97 ? 8.525 2.083 -9.602 1.00 96.94 97 LEU A CA 1
ATOM 773 C C . LEU A 1 97 ? 9.388 2.406 -8.372 1.00 96.94 97 LEU A C 1
ATOM 775 O O . LEU A 1 97 ? 9.104 3.363 -7.650 1.00 96.94 97 LEU A O 1
ATOM 779 N N . CYS A 1 98 ? 10.434 1.623 -8.104 1.00 95.19 98 CYS A N 1
ATOM 780 C CA . CYS A 1 98 ? 11.366 1.913 -7.016 1.00 95.19 98 CYS A CA 1
ATOM 781 C C . CYS A 1 98 ? 12.221 3.155 -7.316 1.00 95.19 98 CYS A C 1
ATOM 783 O O . CYS A 1 98 ? 12.419 3.968 -6.412 1.00 95.19 98 CYS A O 1
ATOM 785 N N . ALA A 1 99 ? 12.708 3.312 -8.551 1.00 94.50 99 ALA A N 1
ATOM 786 C CA . ALA A 1 99 ? 13.563 4.426 -8.966 1.00 94.50 99 ALA A CA 1
ATOM 787 C C . ALA A 1 99 ? 12.839 5.780 -8.901 1.00 94.50 99 ALA A C 1
ATOM 789 O O . ALA A 1 99 ? 13.403 6.742 -8.386 1.00 94.50 99 ALA A O 1
ATOM 790 N N . GLU A 1 100 ? 11.572 5.826 -9.316 1.00 94.81 100 GLU A N 1
ATOM 791 C CA . GLU A 1 100 ? 10.712 7.016 -9.217 1.00 94.81 100 GLU A CA 1
ATOM 792 C C . GLU A 1 100 ? 10.115 7.225 -7.813 1.00 94.81 100 GLU A C 1
ATOM 794 O O . GLU A 1 100 ? 9.322 8.133 -7.575 1.00 94.81 100 GLU A O 1
ATOM 799 N N . GLY A 1 101 ? 10.474 6.377 -6.846 1.00 92.56 101 GLY A N 1
ATOM 800 C CA . GLY A 1 101 ? 10.072 6.535 -5.451 1.00 92.56 101 GLY A CA 1
ATOM 801 C C . GLY A 1 101 ? 8.655 6.058 -5.114 1.00 92.56 101 GLY A C 1
ATOM 802 O O . GLY A 1 101 ? 8.275 6.115 -3.943 1.00 92.56 101 GLY A O 1
ATOM 803 N N . TRP A 1 102 ? 7.899 5.518 -6.076 1.00 93.62 102 TRP A N 1
ATOM 804 C CA . TRP A 1 102 ? 6.556 4.960 -5.863 1.00 93.62 102 TRP A CA 1
ATOM 805 C C . TRP A 1 102 ? 6.546 3.744 -4.930 1.00 93.62 102 TRP A C 1
ATOM 807 O O . TRP A 1 102 ? 5.586 3.550 -4.184 1.00 93.62 102 TRP A O 1
ATOM 817 N N . PHE A 1 103 ? 7.612 2.936 -4.959 1.00 93.19 103 PHE A N 1
ATOM 818 C CA . PHE A 1 103 ? 7.717 1.682 -4.202 1.00 93.19 103 PHE A CA 1
ATOM 819 C C . PHE A 1 103 ? 9.080 1.509 -3.508 1.00 93.19 103 PHE A C 1
ATOM 821 O O . PHE A 1 103 ? 9.699 0.449 -3.515 1.00 93.19 103 PHE A O 1
ATOM 828 N N . SER A 1 104 ? 9.575 2.591 -2.907 1.00 90.12 104 SER A N 1
ATOM 829 C CA . SER A 1 104 ? 10.966 2.742 -2.444 1.00 90.12 104 SER A CA 1
ATOM 830 C C . SER A 1 104 ? 11.381 1.887 -1.236 1.00 90.12 104 SER A C 1
ATOM 832 O O . SER A 1 104 ? 12.577 1.723 -0.977 1.00 90.12 104 SER A O 1
ATOM 834 N N . LEU A 1 105 ? 10.433 1.327 -0.480 1.00 93.44 105 LEU A N 1
ATOM 835 C CA . LEU A 1 105 ? 10.729 0.502 0.703 1.00 93.44 105 LEU A CA 1
ATOM 836 C C . LEU A 1 105 ? 11.166 -0.922 0.344 1.00 93.44 105 LEU A C 1
ATOM 838 O O . LEU A 1 105 ? 11.808 -1.605 1.144 1.00 93.44 105 LEU A O 1
ATOM 842 N N . TRP A 1 106 ? 10.859 -1.361 -0.868 1.00 94.62 106 TRP A N 1
ATOM 843 C CA . TRP A 1 106 ? 11.102 -2.721 -1.317 1.00 94.62 106 TRP A CA 1
ATOM 844 C C . TRP A 1 106 ? 12.269 -2.765 -2.289 1.00 94.62 106 TRP A C 1
ATOM 846 O O . TRP A 1 106 ? 12.521 -1.821 -3.035 1.00 94.62 106 TRP A O 1
ATOM 856 N N . ASN A 1 107 ? 13.008 -3.871 -2.272 1.00 95.62 107 ASN A N 1
ATOM 857 C CA . ASN A 1 107 ? 13.868 -4.190 -3.401 1.00 95.62 107 ASN A CA 1
ATOM 858 C C . ASN A 1 107 ? 12.977 -4.601 -4.591 1.00 95.62 107 ASN A C 1
ATOM 860 O O . ASN A 1 107 ? 11.989 -5.291 -4.347 1.00 95.62 107 ASN A O 1
ATOM 864 N N . PRO A 1 108 ? 13.308 -4.275 -5.853 1.00 95.50 108 PRO A N 1
ATOM 865 C CA . PRO A 1 108 ? 12.539 -4.743 -7.012 1.00 95.50 108 PRO A CA 1
ATOM 866 C C . PRO A 1 108 ? 12.355 -6.271 -7.091 1.00 95.50 108 PRO A C 1
ATOM 868 O O . PRO A 1 108 ? 11.377 -6.744 -7.663 1.00 95.50 108 PRO A O 1
ATOM 871 N N . SER A 1 109 ? 13.246 -7.059 -6.477 1.00 95.25 109 SER A N 1
ATOM 872 C CA . SER A 1 109 ? 13.108 -8.518 -6.360 1.00 95.25 109 SER A CA 1
ATOM 873 C C . SER A 1 109 ? 11.969 -8.966 -5.433 1.00 95.25 109 SER A C 1
ATOM 875 O O . SER A 1 109 ? 11.445 -10.065 -5.593 1.00 95.25 109 SER A O 1
ATOM 877 N N . ALA A 1 110 ? 11.567 -8.140 -4.464 1.00 94.81 110 ALA A N 1
ATOM 878 C CA . ALA A 1 110 ? 10.532 -8.467 -3.488 1.00 94.81 110 ALA A CA 1
ATOM 879 C C . ALA A 1 110 ? 9.137 -8.646 -4.103 1.00 94.81 110 ALA A C 1
ATOM 881 O O . ALA A 1 110 ? 8.535 -9.691 -3.858 1.00 94.81 110 ALA A O 1
ATOM 882 N N . PRO A 1 111 ? 8.603 -7.696 -4.897 1.00 93.62 111 PRO A N 1
ATOM 883 C CA . PRO A 1 111 ? 7.327 -7.910 -5.567 1.00 93.62 111 PRO A CA 1
ATOM 884 C C . PRO A 1 111 ? 7.390 -9.074 -6.563 1.00 93.62 111 PRO A C 1
ATOM 886 O O . PRO A 1 111 ? 6.432 -9.833 -6.636 1.00 93.62 111 PRO A O 1
ATOM 889 N N . LEU A 1 112 ? 8.518 -9.301 -7.249 1.00 95.25 112 LEU A N 1
ATOM 890 C CA . LEU A 1 112 ? 8.687 -10.495 -8.090 1.00 95.25 112 LEU A CA 1
ATOM 891 C C . LEU A 1 112 ? 8.539 -11.786 -7.278 1.00 95.25 112 LEU A C 1
ATOM 893 O O . LEU A 1 112 ? 7.777 -12.669 -7.655 1.00 95.25 112 LEU A O 1
ATOM 897 N N . ALA A 1 113 ? 9.197 -11.870 -6.121 1.00 95.31 113 ALA A N 1
ATOM 898 C CA . ALA A 1 113 ? 9.055 -13.009 -5.219 1.00 95.31 113 ALA A CA 1
ATOM 899 C C . ALA A 1 113 ? 7.629 -13.151 -4.657 1.00 95.31 113 ALA A C 1
ATOM 901 O O . ALA A 1 113 ? 7.202 -14.264 -4.370 1.00 95.31 113 ALA A O 1
ATOM 902 N N . TYR A 1 114 ? 6.889 -12.049 -4.495 1.00 94.56 114 TYR A N 1
ATOM 903 C CA . TYR A 1 114 ? 5.479 -12.084 -4.103 1.00 94.56 114 TYR A CA 1
ATOM 904 C C . TYR A 1 114 ? 4.589 -12.662 -5.208 1.00 94.56 114 TYR A C 1
ATOM 906 O O . TYR A 1 114 ? 3.703 -13.460 -4.909 1.00 94.56 114 TYR A O 1
ATOM 914 N N . PHE A 1 115 ? 4.798 -12.260 -6.463 1.00 95.94 115 PHE A N 1
ATOM 915 C CA . PHE A 1 115 ? 4.004 -12.722 -7.604 1.00 95.94 115 PHE A CA 1
ATOM 916 C C . PHE A 1 115 ? 4.389 -14.125 -8.095 1.00 95.94 115 PHE A C 1
ATOM 918 O O . PHE A 1 115 ? 3.572 -14.752 -8.765 1.00 95.94 115 PHE A O 1
ATOM 925 N N . GLU A 1 116 ? 5.558 -14.638 -7.697 1.00 93.62 116 GLU A N 1
ATOM 926 C CA . GLU A 1 116 ? 6.075 -15.955 -8.095 1.00 93.62 116 GLU A CA 1
ATOM 927 C C . GLU A 1 116 ? 6.156 -16.061 -9.630 1.00 93.62 116 GLU A C 1
ATOM 929 O O . GLU A 1 116 ? 6.819 -15.239 -10.259 1.00 93.62 116 GLU A O 1
ATOM 934 N N . ASP A 1 117 ? 5.478 -17.040 -10.235 1.00 92.00 117 ASP A N 1
ATOM 935 C CA . ASP A 1 117 ? 5.519 -17.310 -11.678 1.00 92.00 117 ASP A CA 1
ATOM 936 C C . ASP A 1 117 ? 4.416 -16.579 -12.471 1.00 92.00 117 ASP A C 1
ATOM 938 O O . ASP A 1 117 ? 4.203 -16.855 -13.654 1.00 92.00 117 ASP A O 1
ATOM 942 N N . LEU A 1 118 ? 3.673 -15.663 -11.839 1.00 96.19 118 LEU A N 1
ATOM 943 C CA . LEU A 1 118 ? 2.641 -14.892 -12.533 1.00 96.19 118 LEU A CA 1
ATOM 944 C C . LEU A 1 118 ? 3.266 -13.892 -13.512 1.00 96.19 118 LEU A C 1
ATOM 946 O O . LEU A 1 118 ? 4.216 -13.188 -13.183 1.00 96.19 118 LEU A O 1
ATOM 950 N N . HIS A 1 119 ? 2.689 -13.799 -14.711 1.00 96.56 119 HIS A N 1
ATOM 951 C CA . HIS A 1 119 ? 3.124 -12.856 -15.748 1.00 96.56 119 HIS A CA 1
ATOM 952 C C . HIS A 1 119 ? 2.489 -11.472 -15.619 1.00 96.56 119 HIS A C 1
ATOM 954 O O . HIS A 1 119 ? 3.005 -10.496 -16.164 1.00 96.56 119 HIS A O 1
ATOM 960 N N . ASP A 1 120 ? 1.379 -11.382 -14.897 1.00 97.38 120 ASP A N 1
ATOM 961 C CA . ASP A 1 120 ? 0.663 -10.149 -14.634 1.00 97.38 120 ASP A CA 1
ATOM 962 C C . ASP A 1 120 ? 0.068 -10.160 -13.221 1.00 97.38 120 ASP A C 1
ATOM 964 O O . ASP A 1 120 ? 0.047 -11.179 -12.522 1.00 97.38 120 ASP A O 1
ATOM 968 N N . GLY A 1 121 ? -0.325 -8.980 -12.765 1.00 97.50 121 GLY A N 1
ATOM 969 C CA . GLY A 1 121 ? -0.823 -8.763 -11.421 1.00 97.50 121 GLY A CA 1
ATOM 970 C C . GLY A 1 121 ? -1.336 -7.345 -11.251 1.00 97.50 121 GLY A C 1
ATOM 971 O O . GLY A 1 121 ? -1.433 -6.580 -12.208 1.00 97.50 121 GLY A O 1
ATOM 972 N N . TYR A 1 122 ? -1.675 -6.981 -10.020 1.00 98.00 122 TYR A N 1
ATOM 973 C CA . TYR A 1 122 ? -2.369 -5.730 -9.749 1.00 98.00 122 TYR A CA 1
ATOM 974 C C . TYR A 1 122 ? -1.629 -4.883 -8.723 1.00 98.00 122 TYR A C 1
ATOM 976 O O . TYR A 1 122 ? -1.131 -5.383 -7.710 1.00 98.00 122 TYR A O 1
ATOM 984 N N . LEU A 1 123 ? -1.631 -3.572 -8.945 1.00 97.81 123 LEU A N 1
ATOM 985 C CA . LEU A 1 123 ? -1.409 -2.580 -7.902 1.00 97.81 123 LEU A CA 1
ATOM 986 C C . LEU A 1 123 ? -2.783 -2.164 -7.371 1.00 97.81 123 LEU A C 1
ATOM 988 O O . LEU A 1 123 ? -3.538 -1.468 -8.050 1.00 97.81 123 LEU A O 1
ATOM 992 N N . ALA A 1 124 ? -3.132 -2.614 -6.169 1.00 96.88 124 ALA A N 1
ATOM 993 C CA . ALA A 1 124 ? -4.366 -2.207 -5.508 1.00 96.88 124 ALA A CA 1
ATOM 994 C C . ALA A 1 124 ? -4.171 -0.809 -4.918 1.00 96.88 124 ALA A C 1
ATOM 996 O O . ALA A 1 124 ? -3.433 -0.661 -3.944 1.00 96.88 124 ALA A O 1
ATOM 997 N N . LEU A 1 125 ? -4.797 0.208 -5.511 1.00 97.44 125 LEU A N 1
ATOM 998 C CA . LEU A 1 125 ? -4.725 1.589 -5.047 1.00 97.44 125 LEU A CA 1
ATOM 999 C C . LEU A 1 125 ? -5.599 1.772 -3.807 1.00 97.44 125 LEU A C 1
ATOM 1001 O O . LEU A 1 125 ? -6.802 1.526 -3.837 1.00 97.44 125 LEU A O 1
ATOM 1005 N N . MET A 1 126 ? -4.996 2.248 -2.724 1.00 96.44 126 MET A N 1
ATOM 1006 C CA . MET A 1 126 ? -5.589 2.320 -1.393 1.00 96.44 126 MET A CA 1
ATOM 1007 C C . MET A 1 126 ? -5.827 3.772 -0.992 1.00 96.44 126 MET A C 1
ATOM 1009 O O . MET A 1 126 ? -4.897 4.576 -0.952 1.00 96.44 126 MET A O 1
ATOM 1013 N N . ARG A 1 127 ? -7.061 4.113 -0.625 1.00 95.69 127 ARG A N 1
ATOM 1014 C CA . ARG A 1 127 ? -7.367 5.336 0.122 1.00 95.69 127 ARG A CA 1
ATOM 1015 C C . ARG A 1 127 ? -7.310 5.017 1.600 1.00 95.69 127 ARG A C 1
ATOM 1017 O O . ARG A 1 127 ? -8.075 4.187 2.078 1.00 95.69 127 ARG A O 1
ATOM 1024 N N . VAL A 1 128 ? -6.409 5.675 2.317 1.00 97.12 128 VAL A N 1
ATOM 1025 C CA . VAL A 1 128 ? -6.196 5.415 3.741 1.00 97.12 128 VAL A CA 1
ATOM 1026 C C . VAL A 1 128 ? -6.750 6.566 4.561 1.00 97.12 128 VAL A C 1
ATOM 1028 O O . VAL A 1 128 ? -6.498 7.736 4.262 1.00 97.12 128 VAL A O 1
ATOM 1031 N N . SER A 1 129 ? -7.485 6.226 5.612 1.00 96.69 129 SER A N 1
ATOM 1032 C CA . SER A 1 129 ? -8.053 7.178 6.556 1.00 96.69 129 SER A CA 1
ATOM 1033 C C . SER A 1 129 ? -7.728 6.783 7.989 1.00 96.69 129 SER A C 1
ATOM 1035 O O . SER A 1 129 ? -7.680 5.602 8.332 1.00 96.69 129 SER A O 1
ATOM 1037 N N . ARG A 1 130 ? -7.544 7.785 8.844 1.00 96.12 130 ARG A N 1
ATOM 1038 C CA . ARG A 1 130 ? -7.492 7.628 10.293 1.00 96.12 130 ARG A CA 1
ATOM 1039 C C . ARG A 1 130 ? -8.899 7.672 10.886 1.00 96.12 130 ARG A C 1
ATOM 1041 O O . ARG A 1 130 ? -9.742 8.457 10.456 1.00 96.12 130 ARG A O 1
ATOM 1048 N N . LEU A 1 131 ? -9.126 6.840 11.887 1.00 94.62 131 LEU A N 1
ATOM 1049 C CA . LEU A 1 131 ? -10.320 6.786 12.713 1.00 94.62 131 LEU A CA 1
ATOM 1050 C C . LEU A 1 131 ? -10.176 7.710 13.926 1.00 94.62 131 LEU A C 1
ATOM 1052 O O . LEU A 1 131 ? -9.078 7.882 14.458 1.00 94.62 131 LEU A O 1
ATOM 1056 N N . ASP A 1 132 ? -11.300 8.241 14.404 1.00 90.62 132 ASP A N 1
ATOM 1057 C CA . ASP A 1 132 ? -11.350 9.042 15.638 1.00 90.62 132 ASP A CA 1
ATOM 1058 C C . ASP A 1 132 ? -11.187 8.203 16.912 1.00 90.62 132 ASP A C 1
ATOM 1060 O O . ASP A 1 132 ? -10.856 8.732 17.972 1.00 90.62 132 ASP A O 1
ATOM 1064 N N . ALA A 1 133 ? -11.423 6.896 16.810 1.00 90.56 133 ALA A N 1
ATOM 1065 C CA . ALA A 1 133 ? -11.297 5.950 17.904 1.00 90.56 133 ALA A CA 1
ATOM 1066 C C . ALA A 1 133 ? -10.506 4.723 17.454 1.00 90.56 133 ALA A C 1
ATOM 1068 O O . ALA A 1 133 ? -10.561 4.312 16.293 1.00 90.56 133 ALA A O 1
ATOM 1069 N N . GLU A 1 134 ? -9.775 4.144 18.398 1.00 92.88 134 GLU A N 1
ATOM 1070 C CA . GLU A 1 134 ? -9.032 2.910 18.189 1.00 92.88 134 GLU A CA 1
ATOM 1071 C C . GLU A 1 134 ? -9.996 1.728 18.079 1.00 92.88 134 GLU A C 1
ATOM 1073 O O . GLU A 1 134 ? -10.981 1.627 18.815 1.00 92.88 134 GLU A O 1
ATOM 1078 N N . VAL A 1 135 ? -9.698 0.820 17.158 1.00 93.19 135 VAL A N 1
ATOM 1079 C CA . VAL A 1 135 ? -10.334 -0.489 17.093 1.00 93.19 135 VAL A CA 1
ATOM 1080 C C . VAL A 1 135 ? -9.734 -1.344 18.215 1.00 93.19 135 VAL A C 1
ATOM 1082 O O . VAL A 1 135 ? -8.509 -1.452 18.298 1.00 93.19 135 VAL A O 1
ATOM 1085 N N . PRO A 1 136 ? -10.551 -1.963 19.084 1.00 92.69 136 PRO A N 1
ATOM 1086 C CA . PRO A 1 136 ? -10.035 -2.851 20.119 1.00 92.69 136 PRO A CA 1
ATOM 1087 C C . PRO A 1 136 ? -9.302 -4.053 19.507 1.00 92.69 136 PRO A C 1
ATOM 1089 O O . PRO A 1 136 ? -9.845 -4.743 18.643 1.00 92.69 136 PRO A O 1
ATOM 1092 N N . GLU A 1 137 ? -8.076 -4.335 19.964 1.00 91.38 137 GLU A N 1
ATOM 1093 C CA . GLU A 1 137 ? -7.265 -5.438 19.422 1.00 91.38 137 GLU A CA 1
ATOM 1094 C C . GLU A 1 137 ? -7.925 -6.816 19.580 1.00 91.38 137 GLU A C 1
ATOM 1096 O O . GLU A 1 137 ? -7.670 -7.705 18.765 1.00 91.38 137 GLU A O 1
ATOM 1101 N N . GLN A 1 138 ? -8.792 -6.989 20.584 1.00 92.31 138 GLN A N 1
ATOM 1102 C CA . GLN A 1 138 ? -9.485 -8.252 20.864 1.00 92.31 138 GLN A CA 1
ATOM 1103 C C . GLN A 1 138 ? -10.342 -8.717 19.677 1.00 92.31 138 GLN A C 1
ATOM 1105 O O . GLN A 1 138 ? -10.501 -9.914 19.453 1.00 92.31 138 GLN A O 1
ATOM 1110 N N . LEU A 1 139 ? -10.832 -7.776 18.861 1.00 92.56 139 LEU A N 1
ATOM 1111 C CA . LEU A 1 139 ? -11.650 -8.068 17.679 1.00 92.56 139 LEU A CA 1
ATOM 1112 C C . LEU A 1 139 ? -10.860 -8.765 16.561 1.00 92.56 139 LEU A C 1
ATOM 1114 O O . LEU A 1 139 ? -11.456 -9.341 15.653 1.00 92.56 139 LEU A O 1
ATOM 1118 N N . LEU A 1 140 ? -9.522 -8.707 16.612 1.00 91.00 140 LEU A N 1
ATOM 1119 C CA . LEU A 1 140 ? -8.629 -9.335 15.638 1.00 91.00 140 LEU A CA 1
ATOM 1120 C C . LEU A 1 140 ? -8.173 -10.738 16.054 1.00 91.00 140 LEU A C 1
ATOM 1122 O O . LEU A 1 140 ? -7.586 -11.441 15.233 1.00 91.00 140 LEU A O 1
ATOM 1126 N N . GLU A 1 141 ? -8.369 -11.150 17.310 1.00 86.12 141 GLU A N 1
ATOM 1127 C CA . GLU A 1 141 ? -7.729 -12.348 17.879 1.00 86.12 141 GLU A CA 1
ATOM 1128 C C . GLU A 1 141 ? -8.082 -13.628 17.115 1.00 86.12 141 GLU A C 1
ATOM 1130 O O . GLU A 1 141 ? -7.187 -14.396 16.746 1.00 86.12 141 GLU A O 1
ATOM 1135 N N . HIS A 1 142 ? -9.366 -13.810 16.795 1.00 82.19 142 HIS A N 1
ATOM 1136 C CA . HIS A 1 142 ? -9.846 -14.957 16.027 1.00 82.19 142 HIS A CA 1
ATOM 1137 C C . HIS A 1 142 ? -9.175 -15.029 14.650 1.00 82.19 142 HIS A C 1
ATOM 1139 O O . HIS A 1 142 ? -8.634 -16.070 14.278 1.00 82.19 142 HIS A O 1
ATOM 1145 N N . GLY A 1 143 ? -9.117 -13.914 13.919 1.00 83.00 143 GLY A N 1
ATOM 1146 C CA . GLY A 1 143 ? -8.499 -13.868 12.594 1.00 83.00 143 GLY A CA 1
ATOM 1147 C C . GLY A 1 143 ? -6.970 -13.963 12.610 1.00 83.00 143 GLY A C 1
ATOM 1148 O O . GLY A 1 143 ? -6.382 -14.640 11.766 1.00 83.00 143 GLY A O 1
ATOM 1149 N N . ARG A 1 144 ? -6.304 -13.361 13.605 1.00 86.31 144 ARG A N 1
ATOM 1150 C CA . ARG A 1 144 ? -4.838 -13.398 13.762 1.00 86.31 144 ARG A CA 1
ATOM 1151 C C . ARG A 1 144 ? -4.297 -14.803 14.022 1.00 86.31 144 ARG A C 1
ATOM 1153 O O . ARG A 1 144 ? -3.138 -15.053 13.681 1.00 86.31 144 ARG A O 1
ATOM 1160 N N . SER A 1 145 ? -5.112 -15.686 14.604 1.00 80.69 145 SER A N 1
ATOM 1161 C CA . SER A 1 145 ? -4.761 -17.092 14.839 1.00 80.69 145 SER A CA 1
ATOM 1162 C C . SER A 1 145 ? -4.587 -17.900 13.544 1.00 80.69 145 SER A C 1
ATOM 1164 O O . SER A 1 145 ? -3.860 -18.891 13.532 1.00 80.69 145 SER A O 1
ATOM 1166 N N . GLY A 1 146 ? -5.204 -17.453 12.445 1.00 75.19 146 GLY A N 1
ATOM 1167 C CA . GLY A 1 146 ? -5.101 -18.080 11.132 1.00 75.19 146 GLY A CA 1
ATOM 1168 C C . GLY A 1 146 ? -3.922 -17.586 10.287 1.00 75.19 146 GLY A C 1
ATOM 1169 O O . GLY A 1 146 ? -3.204 -16.641 10.627 1.00 75.19 146 GLY A O 1
ATOM 1170 N N . ALA A 1 147 ? -3.751 -18.224 9.127 1.00 75.06 147 ALA A N 1
ATOM 1171 C CA . ALA A 1 147 ? -2.777 -17.825 8.107 1.00 75.06 147 ALA A CA 1
ATOM 1172 C C . ALA A 1 147 ? -3.292 -16.714 7.169 1.00 75.06 147 ALA A C 1
ATOM 1174 O O . ALA A 1 147 ? -2.520 -16.184 6.370 1.00 75.06 147 ALA A O 1
ATOM 1175 N N . ASN A 1 148 ? -4.575 -16.357 7.276 1.00 82.62 148 ASN A N 1
ATOM 1176 C CA . ASN A 1 148 ? -5.240 -15.440 6.358 1.00 82.62 148 ASN A CA 1
ATOM 1177 C C . ASN A 1 148 ? -4.749 -13.999 6.538 1.00 82.62 148 ASN A C 1
ATOM 1179 O O . ASN A 1 148 ? -4.623 -13.487 7.653 1.00 82.62 148 ASN A O 1
ATOM 1183 N N . PHE A 1 149 ? -4.526 -13.322 5.415 1.00 88.00 149 PHE A N 1
ATOM 1184 C CA . PHE A 1 149 ? -4.214 -11.893 5.390 1.00 88.00 149 PHE A CA 1
ATOM 1185 C C . PHE A 1 149 ? -5.462 -11.018 5.466 1.00 88.00 149 PHE A C 1
ATOM 1187 O O . PHE A 1 149 ? -5.372 -9.866 5.861 1.00 88.00 149 PHE A O 1
ATOM 1194 N N . ILE A 1 150 ? -6.626 -11.547 5.099 1.00 91.94 150 ILE A N 1
ATOM 1195 C CA . ILE A 1 150 ? -7.903 -10.839 5.154 1.00 91.94 150 ILE A CA 1
ATOM 1196 C C . ILE A 1 150 ? -8.853 -11.688 5.986 1.00 91.94 150 ILE A C 1
ATOM 1198 O O . ILE A 1 150 ? -8.992 -12.885 5.732 1.00 91.94 150 ILE A O 1
ATOM 1202 N N . TYR A 1 151 ? -9.461 -11.096 7.008 1.00 92.38 151 TYR A N 1
ATOM 1203 C CA . TYR A 1 151 ? -10.318 -11.823 7.941 1.00 92.38 151 TYR A CA 1
ATOM 1204 C C . TYR A 1 151 ? -11.362 -10.909 8.580 1.00 92.38 151 TYR A C 1
ATOM 1206 O O . TYR A 1 151 ? -11.171 -9.697 8.670 1.00 92.38 151 TYR A O 1
ATOM 1214 N N . TYR A 1 152 ? -12.468 -11.502 9.024 1.00 91.88 152 TYR A N 1
ATOM 1215 C CA . TYR A 1 152 ? -13.553 -10.772 9.670 1.00 91.88 152 TYR A CA 1
ATOM 1216 C C . TYR A 1 152 ? -13.182 -10.315 11.085 1.00 91.88 152 TYR A C 1
ATOM 1218 O O . TYR A 1 152 ? -12.482 -11.016 11.817 1.00 91.88 152 TYR A O 1
ATOM 1226 N N . LEU A 1 153 ? -13.683 -9.139 11.454 1.00 91.62 153 LEU A N 1
ATOM 1227 C CA . LEU A 1 153 ? -13.739 -8.642 12.822 1.00 91.62 153 LEU A CA 1
ATOM 1228 C C . LEU A 1 153 ? -14.910 -9.300 13.547 1.00 91.62 153 LEU A C 1
ATOM 1230 O O . LEU A 1 153 ? -15.997 -9.414 12.976 1.00 91.62 153 LEU A O 1
ATOM 1234 N N . ASP A 1 154 ? -14.709 -9.660 14.810 1.00 89.88 154 ASP A N 1
ATOM 1235 C CA . ASP A 1 154 ? -15.765 -10.252 15.629 1.00 89.88 154 ASP A CA 1
ATOM 1236 C C . ASP A 1 154 ? -15.881 -9.564 17.004 1.00 89.88 154 ASP A C 1
ATOM 1238 O O . ASP A 1 154 ? -15.019 -9.780 17.863 1.00 89.88 154 ASP A O 1
ATOM 1242 N N . PRO A 1 155 ? -16.922 -8.732 17.241 1.00 91.50 155 PRO A N 1
ATOM 1243 C CA . PRO A 1 155 ? -17.921 -8.243 16.276 1.00 91.50 155 PRO A CA 1
ATOM 1244 C C . PRO A 1 155 ? -17.395 -7.148 15.312 1.00 91.50 155 PRO A C 1
ATOM 1246 O O . PRO A 1 155 ? -16.342 -6.550 15.553 1.00 91.50 155 PRO A O 1
ATOM 1249 N N . PRO A 1 156 ? -18.160 -6.801 14.253 1.00 91.69 156 PRO A N 1
ATOM 1250 C CA . PRO A 1 156 ? -17.901 -5.629 13.414 1.00 91.69 156 PRO A CA 1
ATOM 1251 C C . PRO A 1 156 ? -17.898 -4.299 14.181 1.00 91.69 156 PRO A C 1
ATOM 1253 O O . PRO A 1 156 ? -18.604 -4.125 15.176 1.00 91.69 156 PRO A O 1
ATOM 1256 N N . VAL A 1 157 ? -17.170 -3.307 13.661 1.00 92.38 157 VAL A N 1
ATOM 1257 C CA . VAL A 1 157 ? -17.014 -1.982 14.284 1.00 92.38 157 VAL A CA 1
ATOM 1258 C C . VAL A 1 157 ? -17.837 -0.933 13.549 1.00 92.38 157 VAL A C 1
ATOM 1260 O O . VAL A 1 157 ? -17.733 -0.775 12.334 1.00 92.38 157 VAL A O 1
ATOM 1263 N N . THR A 1 158 ? -18.623 -0.152 14.290 1.00 91.38 158 THR A N 1
ATOM 1264 C CA . THR A 1 158 ? -19.307 1.024 13.735 1.00 91.38 158 THR A CA 1
ATOM 1265 C C . THR A 1 158 ? -18.453 2.268 13.918 1.00 91.38 158 THR A C 1
ATOM 1267 O O . THR A 1 158 ? -18.105 2.637 15.036 1.00 91.38 158 THR A O 1
ATOM 1270 N N . VAL A 1 159 ? -18.170 2.954 12.815 1.00 86.00 159 VAL A N 1
ATOM 1271 C CA . VAL A 1 159 ? -17.391 4.193 12.788 1.00 86.00 159 VAL A CA 1
ATOM 1272 C C . VAL A 1 159 ? -18.261 5.355 12.333 1.00 86.00 159 VAL A C 1
ATOM 1274 O O . VAL A 1 159 ? -19.000 5.259 11.344 1.00 86.00 159 VAL A O 1
ATOM 1277 N N . GLN A 1 160 ? -18.149 6.467 13.058 1.00 80.19 160 GLN A N 1
ATOM 1278 C CA . GLN A 1 160 ? -18.885 7.698 12.774 1.00 80.19 160 GLN A CA 1
ATOM 1279 C C . GLN A 1 160 ? -18.165 8.596 11.768 1.00 80.19 160 GLN A C 1
ATOM 1281 O O . GLN A 1 160 ? -18.817 9.199 10.919 1.00 80.19 160 GLN A O 1
ATOM 1286 N N . LYS A 1 161 ? -16.832 8.674 11.843 1.00 85.75 161 LYS A N 1
ATOM 1287 C CA . LYS A 1 161 ? -16.043 9.605 11.040 1.00 85.75 161 LYS A CA 1
ATOM 1288 C C . LYS A 1 161 ? -14.658 9.053 10.717 1.00 85.75 161 LYS A C 1
ATOM 1290 O O . LYS A 1 161 ? -14.081 8.286 11.485 1.00 85.75 161 LYS A O 1
ATOM 1295 N N . MET A 1 162 ? -14.163 9.453 9.551 1.00 92.00 162 MET A N 1
ATOM 1296 C CA . MET A 1 162 ? -12.854 9.101 9.020 1.00 92.00 162 MET A CA 1
ATOM 1297 C C . MET A 1 162 ? -12.142 10.351 8.519 1.00 92.00 162 MET A C 1
ATOM 1299 O O . MET A 1 162 ? -12.768 11.259 7.967 1.00 92.00 162 MET A O 1
ATOM 1303 N N . HIS A 1 163 ? -10.828 10.368 8.689 1.00 94.94 163 HIS A N 1
ATOM 1304 C CA . HIS A 1 163 ? -9.950 11.463 8.316 1.00 94.94 163 HIS A CA 1
ATOM 1305 C C . HIS A 1 163 ? -8.921 10.976 7.292 1.00 94.94 163 HIS A C 1
ATOM 1307 O O . HIS A 1 163 ? -8.000 10.257 7.681 1.00 94.94 163 HIS A O 1
ATOM 1313 N N . PRO A 1 164 ? -9.051 11.337 6.002 1.00 95.62 164 PRO A N 1
ATOM 1314 C CA . PRO A 1 164 ? -8.099 10.922 4.976 1.00 95.62 164 PRO A CA 1
ATOM 1315 C C . PRO A 1 164 ? -6.662 11.303 5.347 1.00 95.62 164 PRO A C 1
ATOM 1317 O O . PRO A 1 164 ? -6.403 12.443 5.735 1.00 95.62 164 PRO A O 1
ATOM 1320 N N . ILE A 1 165 ? -5.729 10.354 5.225 1.00 95.50 165 ILE A N 1
ATOM 1321 C CA . ILE A 1 165 ? -4.297 10.592 5.478 1.00 95.50 165 ILE A CA 1
ATOM 1322 C C . ILE A 1 165 ? -3.714 11.511 4.410 1.00 95.50 165 ILE A C 1
ATOM 1324 O O . ILE A 1 165 ? -2.951 12.428 4.709 1.00 95.50 165 ILE A O 1
ATOM 1328 N N . LEU A 1 166 ? -4.108 11.280 3.160 1.00 94.81 166 LEU A N 1
ATOM 1329 C CA . LEU A 1 166 ? -3.862 12.193 2.059 1.00 94.81 166 LEU A CA 1
ATOM 1330 C C . LEU A 1 166 ? -5.123 13.002 1.797 1.00 94.81 166 LEU A C 1
ATOM 1332 O O . LEU A 1 166 ? -6.222 12.450 1.737 1.00 94.81 166 LEU A O 1
ATOM 1336 N N . HIS A 1 167 ? -4.955 14.308 1.589 1.00 95.06 167 HIS A N 1
ATOM 1337 C CA . HIS A 1 167 ? -6.045 15.137 1.091 1.00 95.06 167 HIS A CA 1
ATOM 1338 C C . HIS A 1 167 ? -6.563 14.551 -0.238 1.00 95.06 167 HIS A C 1
ATOM 1340 O O . HIS A 1 167 ? -5.728 14.171 -1.065 1.00 95.06 167 HIS A O 1
ATOM 1346 N N . PRO A 1 168 ? -7.888 14.495 -0.484 1.00 95.00 168 PRO A N 1
ATOM 1347 C CA . PRO A 1 168 ? -8.445 13.893 -1.698 1.00 95.00 168 PRO A CA 1
ATOM 1348 C C . PRO A 1 168 ? -7.789 14.390 -2.993 1.00 95.00 168 PRO A C 1
ATOM 1350 O O . PRO A 1 168 ? -7.358 13.582 -3.807 1.00 95.00 168 PRO A O 1
ATOM 1353 N N . ASP A 1 169 ? -7.586 15.701 -3.134 1.00 96.69 169 ASP A N 1
ATOM 1354 C CA . ASP A 1 169 ? -6.935 16.277 -4.324 1.00 96.69 169 ASP A CA 1
ATOM 1355 C C . ASP A 1 169 ? -5.467 15.854 -4.494 1.00 96.69 169 ASP A C 1
ATOM 1357 O O . ASP A 1 169 ? -4.957 15.778 -5.611 1.00 96.69 169 ASP A O 1
ATOM 1361 N N . VAL A 1 170 ? -4.757 15.610 -3.386 1.00 96.06 170 VAL A N 1
ATOM 1362 C CA . VAL A 1 170 ? -3.372 15.116 -3.421 1.00 96.06 170 VAL A CA 1
ATOM 1363 C C . VAL A 1 170 ? -3.368 13.648 -3.823 1.00 96.06 170 VAL A C 1
ATOM 1365 O O . VAL A 1 170 ? -2.550 13.248 -4.646 1.00 96.06 170 VAL A O 1
ATOM 1368 N N . TYR A 1 171 ? -4.299 12.860 -3.285 1.00 97.06 171 TYR A N 1
ATOM 1369 C CA . TYR A 1 171 ? -4.466 11.463 -3.665 1.00 97.06 171 TYR A CA 1
ATOM 1370 C C . TYR A 1 171 ? -4.758 11.317 -5.162 1.00 97.06 171 TYR A C 1
ATOM 1372 O O . TYR A 1 171 ? -4.040 10.592 -5.846 1.00 97.06 171 TYR A O 1
ATOM 1380 N N . GLU A 1 172 ? -5.755 12.040 -5.684 1.00 97.06 172 GLU A N 1
ATOM 1381 C CA . GLU A 1 172 ? -6.128 11.964 -7.102 1.00 97.06 172 GLU A CA 1
ATOM 1382 C C . GLU A 1 172 ? -4.986 12.399 -8.016 1.00 97.06 172 GLU A C 1
ATOM 1384 O O . GLU A 1 172 ? -4.698 11.729 -9.003 1.00 97.06 172 GLU A O 1
ATOM 1389 N N . ARG A 1 173 ? -4.269 13.469 -7.660 1.00 97.62 173 ARG A N 1
ATOM 1390 C CA . ARG A 1 173 ? -3.094 13.900 -8.422 1.00 97.62 173 ARG A CA 1
ATOM 1391 C C . ARG A 1 173 ? -2.038 12.808 -8.489 1.00 97.62 173 ARG A C 1
ATOM 1393 O O . ARG A 1 173 ? -1.621 12.444 -9.578 1.00 97.62 173 ARG A O 1
ATOM 1400 N N . ARG A 1 174 ? -1.655 12.236 -7.344 1.00 96.81 174 ARG A N 1
ATOM 1401 C CA . ARG A 1 174 ? -0.624 11.195 -7.329 1.00 96.81 174 ARG A CA 1
ATOM 1402 C C . ARG A 1 174 ? -1.080 9.904 -8.008 1.00 96.81 174 ARG A C 1
ATOM 1404 O O . ARG A 1 174 ? -0.257 9.220 -8.605 1.00 96.81 174 ARG A O 1
ATOM 1411 N N . LYS A 1 175 ? -2.375 9.572 -7.947 1.00 97.12 175 LYS A N 1
ATOM 1412 C CA . LYS A 1 175 ? -2.960 8.485 -8.742 1.00 97.12 175 LYS A CA 1
ATOM 1413 C C . LYS A 1 175 ? -2.765 8.758 -10.235 1.00 97.12 175 LYS A C 1
ATOM 1415 O O . LYS A 1 175 ? -2.249 7.892 -10.935 1.00 97.12 175 LYS A O 1
ATOM 1420 N N . CYS A 1 176 ? -3.137 9.946 -10.709 1.00 97.69 176 CYS A N 1
ATOM 1421 C CA . CYS A 1 176 ? -2.952 10.343 -12.105 1.00 97.69 176 CYS A CA 1
ATOM 1422 C C . CYS A 1 176 ? -1.475 10.318 -12.520 1.00 97.69 176 CYS A C 1
ATOM 1424 O O . CYS A 1 176 ? -1.162 9.806 -13.593 1.00 97.69 176 CYS A O 1
ATOM 1426 N N . ASP A 1 177 ? -0.574 10.810 -11.669 1.00 98.06 177 ASP A N 1
ATOM 1427 C CA . ASP A 1 177 ? 0.870 10.810 -11.925 1.00 98.06 177 ASP A CA 1
ATOM 1428 C C . ASP A 1 177 ? 1.409 9.375 -12.058 1.00 98.06 177 ASP A C 1
ATOM 1430 O O . ASP A 1 177 ? 2.131 9.072 -13.005 1.00 98.06 177 ASP A O 1
ATOM 1434 N N . LEU A 1 178 ? 1.000 8.460 -11.170 1.00 98.19 178 LEU A N 1
ATOM 1435 C CA . LEU A 1 178 ? 1.364 7.042 -11.248 1.00 98.19 178 LEU A CA 1
ATOM 1436 C C 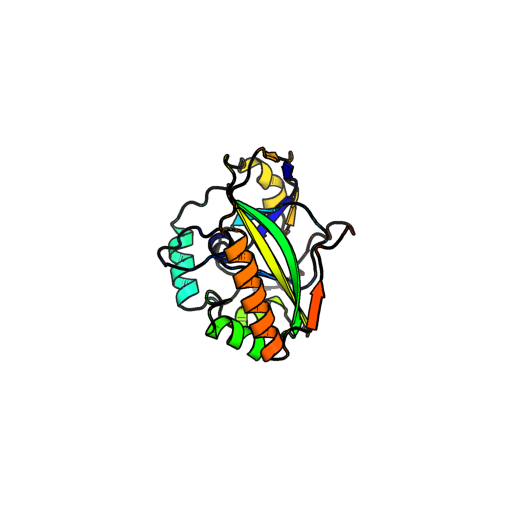. LEU A 1 178 ? 0.806 6.374 -12.512 1.00 98.19 178 LEU A C 1
ATOM 1438 O O . LEU A 1 178 ? 1.519 5.632 -13.183 1.00 98.19 178 LEU A O 1
ATOM 1442 N N . MET A 1 179 ? -0.460 6.621 -12.851 1.00 98.19 179 MET A N 1
ATOM 1443 C CA . MET A 1 179 ? -1.072 6.063 -14.061 1.00 98.19 179 MET A CA 1
ATOM 1444 C C . MET A 1 179 ? -0.397 6.584 -15.329 1.00 98.19 179 MET A C 1
ATOM 1446 O O . MET A 1 179 ? -0.178 5.810 -16.259 1.00 98.19 179 MET A O 1
ATOM 1450 N N . THR A 1 180 ? -0.035 7.869 -15.354 1.00 98.31 180 THR A N 1
ATOM 1451 C CA . THR A 1 180 ? 0.723 8.484 -16.452 1.00 98.31 180 THR A CA 1
ATOM 1452 C C . THR A 1 180 ? 2.091 7.828 -16.565 1.00 98.31 180 THR A C 1
ATOM 1454 O O . THR A 1 180 ? 2.427 7.321 -17.628 1.00 98.31 180 THR A O 1
ATOM 1457 N N . PHE A 1 181 ? 2.818 7.707 -15.450 1.00 98.38 181 PHE A N 1
ATOM 1458 C CA . PHE A 1 181 ? 4.108 7.023 -15.402 1.00 98.38 181 PHE A CA 1
ATOM 1459 C C . PHE A 1 181 ? 4.033 5.594 -15.959 1.00 98.38 181 PHE A C 1
ATOM 1461 O O . PHE A 1 181 ? 4.825 5.228 -16.825 1.00 98.38 181 PHE A O 1
ATOM 1468 N N . LEU A 1 182 ? 3.061 4.791 -15.515 1.00 98.38 182 LEU A N 1
ATOM 1469 C CA . LEU A 1 182 ? 2.876 3.427 -16.017 1.00 98.38 182 LEU A CA 1
ATOM 1470 C C . LEU A 1 182 ? 2.496 3.404 -17.505 1.00 98.38 182 LEU A C 1
ATOM 1472 O O . LEU A 1 182 ? 2.959 2.533 -18.238 1.00 98.38 182 LEU A O 1
ATOM 1476 N N . SER A 1 183 ? 1.672 4.347 -17.961 1.00 97.88 183 SER A N 1
ATOM 1477 C CA . SER A 1 183 ? 1.237 4.430 -19.362 1.00 97.88 183 SER A CA 1
ATOM 1478 C C . SER A 1 183 ? 2.382 4.823 -20.294 1.00 97.88 183 SER A C 1
ATOM 1480 O O . SER A 1 183 ? 2.572 4.174 -21.319 1.00 97.88 183 SER A O 1
ATOM 1482 N N . ASP A 1 184 ? 3.193 5.811 -19.911 1.00 97.94 184 ASP A N 1
ATOM 1483 C CA . ASP A 1 184 ? 4.346 6.287 -20.686 1.00 97.94 184 ASP A CA 1
ATOM 1484 C C . ASP A 1 184 ? 5.386 5.178 -20.920 1.00 97.94 184 ASP A C 1
ATOM 1486 O O . ASP A 1 184 ? 6.077 5.164 -21.940 1.00 97.94 184 ASP A O 1
ATOM 1490 N N . HIS A 1 185 ? 5.459 4.209 -20.004 1.00 97.94 185 HIS A N 1
ATOM 1491 C CA . HIS A 1 185 ? 6.344 3.048 -20.099 1.00 97.94 185 HIS A CA 1
ATOM 1492 C C . HIS A 1 185 ? 5.675 1.805 -20.715 1.00 97.94 185 HIS A C 1
ATOM 1494 O O . HIS A 1 185 ? 6.326 0.771 -20.861 1.00 97.94 185 HIS A O 1
ATOM 1500 N N . ASN A 1 186 ? 4.401 1.885 -21.119 1.00 97.88 186 ASN A N 1
ATOM 1501 C CA . ASN A 1 186 ? 3.584 0.753 -21.584 1.00 97.88 186 ASN A CA 1
ATOM 1502 C C . ASN A 1 186 ? 3.451 -0.381 -20.546 1.00 97.88 186 ASN A C 1
ATOM 1504 O O . ASN A 1 186 ? 3.411 -1.562 -20.891 1.00 97.88 186 ASN A O 1
ATOM 1508 N N . TRP A 1 187 ? 3.399 -0.029 -19.262 1.00 98.25 187 TRP A N 1
ATOM 1509 C CA . TRP A 1 187 ? 3.245 -0.961 -18.141 1.00 98.25 187 TRP A CA 1
ATOM 1510 C C . TRP A 1 187 ? 1.822 -1.016 -17.582 1.00 98.25 187 TRP A C 1
ATOM 1512 O O . TRP A 1 187 ? 1.537 -1.868 -16.748 1.00 98.25 187 TRP A O 1
ATOM 1522 N N . LEU A 1 188 ? 0.919 -0.137 -18.022 1.00 98.06 188 LEU A N 1
ATOM 1523 C CA . LEU A 1 188 ? -0.493 -0.195 -17.648 1.00 98.06 188 LEU A CA 1
ATOM 1524 C C . LEU A 1 188 ? -1.272 -1.055 -18.653 1.00 98.06 188 LEU A C 1
ATOM 1526 O O . LEU A 1 188 ? -1.473 -0.647 -19.795 1.00 98.06 188 LEU A O 1
ATOM 1530 N N . LEU A 1 189 ? -1.724 -2.232 -18.219 1.00 97.06 189 LEU A N 1
ATOM 1531 C CA . LEU A 1 189 ? -2.546 -3.144 -19.026 1.00 97.06 189 LEU A CA 1
ATOM 1532 C C . LEU A 1 189 ? -4.039 -2.792 -18.948 1.00 97.06 189 LEU A C 1
ATOM 1534 O O . LEU A 1 189 ? -4.787 -3.038 -19.893 1.00 97.06 189 LEU A O 1
ATOM 1538 N N . GLY A 1 190 ? -4.469 -2.190 -17.837 1.00 95.56 190 GLY A N 1
ATOM 1539 C CA . GLY A 1 190 ? -5.845 -1.756 -17.616 1.00 95.56 190 GLY A CA 1
ATOM 1540 C C . GLY A 1 190 ? -6.084 -1.216 -16.206 1.00 95.56 190 GLY A C 1
ATOM 1541 O O . GLY A 1 190 ? -5.238 -1.347 -15.322 1.00 95.56 190 GLY A O 1
ATOM 1542 N N . GLU A 1 191 ? -7.253 -0.614 -15.994 1.00 95.31 191 GLU A N 1
ATOM 1543 C CA . GLU A 1 191 ? -7.758 -0.227 -14.673 1.00 95.31 191 GLU A CA 1
ATOM 1544 C C . GLU A 1 191 ? -9.099 -0.920 -14.428 1.00 95.31 191 GLU A C 1
ATOM 1546 O O . GLU A 1 191 ? -10.007 -0.870 -15.261 1.00 95.31 191 GLU A O 1
ATOM 1551 N N . GLU A 1 192 ? -9.237 -1.526 -13.255 1.00 92.38 192 GLU A N 1
ATOM 1552 C CA . GLU A 1 192 ? -10.488 -2.100 -12.780 1.00 92.38 192 GLU A CA 1
ATOM 1553 C C . GLU A 1 192 ? -10.992 -1.336 -11.555 1.00 92.38 192 GLU A C 1
ATOM 1555 O O . GLU A 1 192 ? -10.233 -0.963 -10.655 1.00 92.38 192 GLU A O 1
ATOM 1560 N N . GLY A 1 193 ? -12.306 -1.115 -11.499 1.00 86.50 193 GLY A N 1
ATOM 1561 C CA . GLY A 1 193 ? -12.952 -0.605 -10.293 1.00 86.50 193 GLY A CA 1
ATOM 1562 C C . GLY A 1 193 ? -12.937 -1.637 -9.155 1.00 86.50 193 GLY A C 1
ATOM 1563 O O . GLY A 1 193 ? -12.614 -2.806 -9.370 1.00 86.50 193 GLY A O 1
ATOM 1564 N N . PRO A 1 194 ? -13.345 -1.252 -7.935 1.00 80.44 194 PRO A N 1
ATOM 1565 C CA . PRO A 1 194 ? -13.477 -2.201 -6.837 1.00 80.44 194 PRO A CA 1
ATOM 1566 C C . PRO A 1 194 ? -14.500 -3.291 -7.207 1.00 80.44 194 PRO A C 1
ATOM 1568 O O . PRO A 1 194 ? -15.648 -3.006 -7.578 1.00 80.44 194 PRO A O 1
ATOM 1571 N N . THR A 1 195 ? -14.096 -4.559 -7.140 1.00 66.38 195 THR A N 1
ATOM 1572 C CA . THR A 1 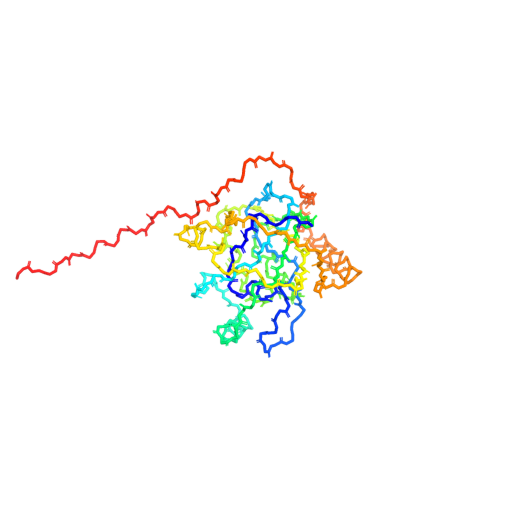195 ? -14.914 -5.705 -7.567 1.00 66.38 195 THR A CA 1
ATOM 1573 C C . THR A 1 195 ? -16.140 -5.890 -6.666 1.00 66.38 195 THR A C 1
ATOM 1575 O O . THR A 1 195 ? -16.120 -5.557 -5.484 1.00 66.38 195 THR A O 1
ATOM 1578 N N . ALA A 1 196 ? -17.267 -6.348 -7.228 1.00 42.47 196 ALA A N 1
ATOM 1579 C CA . ALA A 1 196 ? -18.439 -6.790 -6.461 1.00 42.47 196 ALA A CA 1
ATOM 1580 C C . ALA A 1 196 ? -18.391 -8.314 -6.325 1.00 42.47 196 ALA A C 1
ATOM 1582 O O . ALA A 1 196 ? -18.456 -9.005 -7.335 1.00 42.47 196 ALA A O 1
ATOM 1583 N N . SER A 1 197 ? -18.291 -8.801 -5.090 1.00 39.16 197 SER A N 1
ATOM 1584 C CA . SER A 1 197 ? -18.726 -10.122 -4.620 1.00 39.16 197 SER A CA 1
ATOM 1585 C C . SER A 1 197 ? -18.621 -11.296 -5.611 1.00 39.16 197 SER A C 1
ATOM 1587 O O . SER A 1 197 ? -19.557 -11.620 -6.340 1.00 39.16 197 SER A O 1
ATOM 1589 N N . ARG A 1 198 ? -17.545 -12.064 -5.476 1.00 36.97 198 ARG A N 1
ATOM 1590 C CA . ARG A 1 198 ? -17.682 -13.479 -5.103 1.00 36.97 198 ARG A CA 1
ATOM 1591 C C . ARG A 1 198 ? -17.081 -13.622 -3.709 1.00 36.97 198 ARG A C 1
ATOM 1593 O O . ARG A 1 198 ? -16.332 -12.734 -3.308 1.00 36.97 198 ARG A O 1
ATOM 1600 N N . GLU A 1 199 ? -17.532 -14.630 -2.966 1.00 40.75 199 GLU A N 1
ATOM 1601 C CA . GLU A 1 199 ? -17.129 -14.951 -1.588 1.00 40.75 199 GLU A CA 1
ATOM 1602 C C . GLU A 1 199 ? -15.677 -14.548 -1.319 1.00 40.75 199 GLU A C 1
ATOM 1604 O O . GLU A 1 199 ? -14.830 -14.735 -2.189 1.00 40.75 199 GLU A O 1
ATOM 1609 N N . VAL A 1 200 ? -15.401 -13.956 -0.150 1.00 44.72 200 VAL A N 1
ATOM 1610 C CA . VAL A 1 200 ? -14.032 -13.646 0.279 1.00 44.72 200 VAL A CA 1
ATOM 1611 C C . VAL A 1 200 ? -13.262 -14.966 0.274 1.00 44.72 200 VAL A C 1
ATOM 1613 O O . VAL A 1 200 ? -13.301 -15.713 1.248 1.00 44.72 200 VAL A O 1
ATOM 1616 N N . GLU A 1 201 ? -12.621 -15.291 -0.850 1.00 43.62 201 GLU A N 1
ATOM 1617 C CA . GLU A 1 201 ? -11.708 -16.413 -0.957 1.00 43.62 201 GLU A CA 1
ATOM 1618 C C . GLU A 1 201 ? -10.568 -16.051 -0.018 1.00 43.62 201 GLU A C 1
ATOM 1620 O O . GLU A 1 201 ? -9.744 -15.178 -0.294 1.00 43.62 201 GLU A O 1
ATOM 1625 N N . THR A 1 202 ? -10.595 -16.649 1.169 1.00 44.88 202 THR A N 1
ATOM 1626 C CA . THR A 1 202 ? -9.505 -16.579 2.125 1.00 44.88 202 THR A CA 1
ATOM 1627 C C . THR A 1 202 ? -8.250 -17.014 1.383 1.00 44.88 202 THR A C 1
ATOM 1629 O O . THR A 1 202 ? -8.147 -18.181 1.006 1.00 44.88 202 THR A O 1
ATOM 1632 N N . GLU A 1 203 ? -7.333 -16.078 1.115 1.00 46.94 203 GLU A N 1
ATOM 1633 C CA . GLU A 1 203 ? -6.032 -16.377 0.516 1.00 46.94 203 GLU A CA 1
ATOM 1634 C C . GLU A 1 203 ? -5.269 -17.325 1.459 1.00 46.94 203 GLU A C 1
ATOM 1636 O O . GLU A 1 203 ? -4.517 -16.902 2.338 1.00 46.94 203 GLU A O 1
ATOM 1641 N N . SER A 1 204 ? -5.482 -18.628 1.278 1.00 37.41 204 SER A N 1
ATOM 1642 C CA . SER A 1 204 ? -4.667 -19.706 1.822 1.00 37.41 204 SER A CA 1
ATOM 1643 C C . SER A 1 204 ? -3.377 -19.763 1.011 1.00 37.41 204 SER A C 1
ATOM 1645 O O . SER A 1 204 ? -3.225 -20.564 0.093 1.00 37.41 204 SER A O 1
ATOM 1647 N N . LEU A 1 205 ? -2.442 -18.876 1.327 1.00 42.53 205 LEU A N 1
ATOM 1648 C CA . LEU A 1 205 ? -1.082 -18.933 0.802 1.00 42.53 205 LEU A CA 1
ATOM 1649 C C . LEU A 1 205 ? -0.185 -19.632 1.819 1.00 42.53 205 LEU A C 1
ATOM 1651 O O . LEU A 1 205 ? 0.555 -18.940 2.504 1.00 42.53 205 LEU A O 1
ATOM 1655 N N . PHE A 1 206 ? -0.287 -20.962 1.931 1.00 35.38 206 PHE A N 1
ATOM 1656 C CA . PHE A 1 206 ? 0.810 -21.872 2.296 1.00 35.38 206 PHE A CA 1
ATOM 1657 C C . PHE A 1 206 ? 0.399 -23.320 2.005 1.00 35.38 206 PHE A C 1
ATOM 1659 O O . PHE A 1 206 ? -0.395 -23.893 2.748 1.00 35.38 206 PHE A O 1
ATOM 1666 N N . ASP A 1 207 ? 0.990 -23.911 0.966 1.00 30.95 207 ASP A N 1
ATOM 1667 C CA . ASP A 1 207 ? 1.242 -25.349 0.959 1.00 30.95 207 ASP A CA 1
ATOM 1668 C C . ASP A 1 207 ? 2.663 -25.560 1.492 1.00 30.95 207 ASP A C 1
ATOM 1670 O O . ASP A 1 207 ? 3.607 -24.844 1.140 1.00 30.95 207 ASP A O 1
ATOM 1674 N N . ALA A 1 208 ? 2.781 -26.464 2.452 1.00 32.34 208 ALA A N 1
ATOM 1675 C CA . ALA A 1 208 ? 3.966 -26.651 3.263 1.00 32.34 208 ALA A CA 1
ATOM 1676 C C . ALA A 1 208 ? 5.072 -27.355 2.468 1.00 32.34 208 ALA A C 1
ATOM 1678 O O . ALA A 1 208 ? 5.044 -28.568 2.292 1.00 32.34 208 ALA A O 1
ATOM 1679 N N . SER A 1 209 ? 6.126 -26.632 2.097 1.00 30.48 209 SER A N 1
ATOM 1680 C CA . SER A 1 209 ? 7.442 -27.245 1.893 1.00 30.48 209 SER A CA 1
ATOM 1681 C C . SER A 1 209 ? 8.260 -27.155 3.186 1.00 30.48 209 SER A C 1
ATOM 1683 O O . SER A 1 209 ? 9.321 -26.537 3.235 1.00 30.48 209 SER A O 1
ATOM 1685 N N . GLU A 1 210 ? 7.746 -27.784 4.246 1.00 33.19 210 GLU A N 1
ATOM 1686 C CA . GLU A 1 210 ? 8.552 -28.296 5.354 1.00 33.19 210 GLU A CA 1
ATOM 1687 C C . GLU A 1 210 ? 8.488 -29.827 5.328 1.00 33.19 210 GLU A C 1
ATOM 1689 O O . GLU A 1 210 ? 7.592 -30.448 5.889 1.00 33.19 210 GLU A O 1
ATOM 1694 N N . SER A 1 211 ? 9.496 -30.454 4.728 1.00 30.16 211 SER A N 1
ATOM 1695 C CA . SER A 1 211 ? 9.974 -31.755 5.198 1.00 30.16 211 SER A CA 1
ATOM 1696 C C . SER A 1 211 ? 11.470 -31.637 5.472 1.00 30.16 211 SER A C 1
ATOM 1698 O O . SER A 1 211 ? 12.326 -32.092 4.715 1.00 30.16 211 SER A O 1
ATOM 1700 N N . SER A 1 212 ? 11.781 -30.959 6.577 1.00 33.06 212 SER A N 1
ATOM 1701 C CA . SER A 1 212 ? 13.048 -31.125 7.281 1.00 33.06 212 SER A CA 1
ATOM 1702 C C . SER A 1 212 ? 13.032 -32.496 7.964 1.00 33.06 212 SER A C 1
ATOM 1704 O O . SER A 1 212 ? 12.665 -32.603 9.134 1.00 33.06 212 SER A O 1
ATOM 1706 N N . GLU A 1 213 ? 13.486 -33.545 7.283 1.00 33.09 213 GLU A N 1
ATOM 1707 C CA . GLU A 1 213 ? 13.960 -34.740 7.985 1.00 33.09 213 GLU A CA 1
ATOM 1708 C C . GLU A 1 213 ? 15.429 -34.542 8.375 1.00 33.09 213 GLU A C 1
ATOM 1710 O O . GLU A 1 213 ? 16.366 -34.835 7.635 1.00 33.09 213 GLU A O 1
ATOM 1715 N N . ARG A 1 214 ? 15.637 -34.022 9.590 1.00 34.56 214 ARG A N 1
ATOM 1716 C CA . ARG A 1 214 ? 16.872 -34.281 10.338 1.00 34.56 214 ARG A CA 1
ATOM 1717 C C . ARG A 1 214 ? 16.814 -35.728 10.835 1.00 34.56 214 ARG A C 1
ATOM 1719 O O . ARG A 1 214 ? 15.871 -36.047 11.560 1.00 34.56 214 ARG A O 1
ATOM 1726 N N . PRO A 1 215 ? 17.814 -36.585 10.575 1.00 35.88 215 PRO A N 1
ATOM 1727 C CA . PRO A 1 215 ? 17.873 -37.865 11.252 1.00 35.88 215 PRO A CA 1
ATOM 1728 C C . PRO A 1 215 ? 18.300 -37.652 12.708 1.00 35.88 215 PR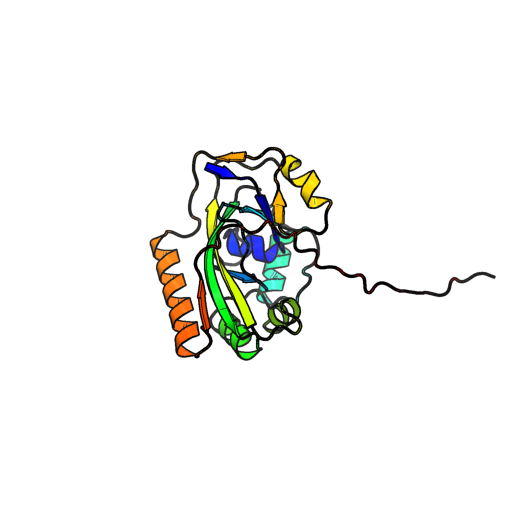O A C 1
ATOM 1730 O O . PRO A 1 215 ? 19.304 -37.003 13.020 1.00 35.88 215 PRO A O 1
ATOM 1733 N N . ALA A 1 216 ? 17.480 -38.193 13.604 1.00 37.22 216 ALA A N 1
ATOM 1734 C CA . ALA A 1 216 ? 17.688 -38.215 15.038 1.00 37.22 216 ALA A CA 1
ATOM 1735 C C . ALA A 1 216 ? 18.985 -38.957 15.409 1.00 37.22 216 ALA A C 1
ATOM 1737 O O . ALA A 1 216 ? 19.238 -40.076 14.968 1.00 37.22 216 ALA A O 1
ATOM 1738 N N . ARG A 1 217 ? 19.782 -38.356 16.298 1.00 40.00 217 ARG A N 1
ATOM 1739 C CA . ARG A 1 217 ? 20.795 -39.076 17.081 1.00 40.00 217 ARG A CA 1
ATOM 1740 C C . ARG A 1 217 ? 20.119 -39.840 18.222 1.00 40.00 217 ARG A C 1
ATOM 1742 O O . ARG A 1 217 ? 19.448 -39.212 19.038 1.00 40.00 217 ARG A O 1
ATOM 1749 N N . ARG A 1 218 ? 20.380 -41.149 18.298 1.00 35.50 218 ARG A N 1
ATOM 1750 C CA . ARG A 1 218 ? 20.543 -42.043 19.478 1.00 35.50 218 ARG A CA 1
ATOM 1751 C C . ARG A 1 218 ? 20.655 -43.466 18.895 1.00 35.50 218 ARG A C 1
ATOM 1753 O O . ARG A 1 218 ? 19.797 -43.844 18.113 1.00 35.50 218 ARG A O 1
ATOM 1760 N N . ARG A 1 219 ? 21.673 -44.280 19.164 1.00 44.25 219 ARG A N 1
ATOM 1761 C CA . ARG A 1 219 ? 22.440 -44.520 20.394 1.00 44.25 219 ARG A CA 1
ATOM 1762 C C . ARG A 1 219 ? 23.942 -44.506 20.148 1.00 44.25 219 ARG A C 1
ATOM 1764 O O . ARG A 1 219 ? 24.344 -44.876 19.027 1.00 44.25 219 ARG A O 1
#

Mean predicted aligned error: 7.38 Å

Nearest PDB structures (foldseek):
  4b3q-assembly1_B  TM=2.043E-01  e=1.799E+00  Human immunodeficiency virus 1

Sequence (219 aa):
MQIEIAWRDERVNVFALSGVSMGIRLEPQLFVCKKRPIGHRGPFVLDPRKGRPRFQLSQLGATAQETANRTEYVLSYVAEVNSYLHIPVNYDVFAGLCAEGWFSLWNPSAPLAYFEDLHDGYLALMRVSRLDAEVPEQLLEHGRSGANFIYYLDPPVTVQKMHPILHPDVYERRKCDLMTFLSDHNWLLGEEGPTASREVETESLFDASESSERPARRR

Organism: NCBI:txid2290913

Solvent-accessible surface area (backbone atoms only — not comparable to full-atom values): 12416 Å² total; per-residue (Å²): 91,71,36,46,33,34,39,45,40,53,40,58,57,43,32,36,42,60,53,52,77,30,92,55,98,65,79,53,38,50,59,46,86,31,82,62,88,60,40,65,75,58,46,23,38,53,40,57,45,85,76,80,75,92,57,52,56,21,75,64,20,48,53,33,39,58,37,45,74,72,49,85,82,75,48,25,37,32,36,30,67,64,30,31,39,32,28,61,54,52,60,65,57,38,43,48,36,28,73,76,56,70,43,46,46,41,30,42,66,23,63,48,64,70,50,57,90,43,64,50,33,28,40,38,29,46,49,33,26,36,43,89,58,70,56,66,70,74,29,43,52,75,34,67,74,49,87,43,40,55,36,58,34,62,72,60,45,81,45,94,60,74,44,60,70,55,56,67,72,56,45,54,48,52,50,51,52,51,52,48,55,32,47,78,71,71,42,56,77,46,77,42,68,60,44,78,66,56,78,81,73,62,59,81,85,73,83,84,89,74,82,84,80,74,85,80,90,83,133

Radius of gyration: 18.09 Å; Cα contacts (8 Å, |Δi|>4): 397; chains: 1; bounding box: 42×61×42 Å

pLDDT: mean 86.6, std 17.94, range [30.16, 98.44]

Foldseek 3Di:
DWEWKAFEDALLLLCLQQVPDLVDDDHRAFWDWFQDFFQDQDKHFYHHDDDDDPFAWDPVLVSSSVSSNVDDDFRFKIKGFFKKFKFFLDLVVLVLCCVVPNNVGHDSVGSCVVNPPDGMTITGGIFMWGAPDTDDCVQCPVVSVDPFSMDTGVVIDDGDDTGTPDDPVRSVVVVVVVVVSCVVVVGGPDMGGRHHDDPRPRPPPDDDPDPPPDPDDDD